Protein AF-A0A7W3ZFF7-F1 (afdb_monomer_lite)

Foldseek 3Di:
DDDDDDPPPPPPDDPVGQQVVQVHPLSSLLVVLQVLLVVLDPPDDQDPDLLVSLVVLLVSLLVSCQVCVPSLCSQQVDPDDGVNVVVNLVVLLVSLVVCVVVVNDPDDSVVLSVLQVVLSSVLSNVQSVDDPVPRDCVSSVVSSCVSSVPPDPVPPVQDLLRVLVVCLVCLVVDPPDDPVRSVVSNVVSVVSND

Radius of gyration: 24.82 Å; chains: 1; bounding box: 56×40×85 Å

Organism: NCBI:txid2760662

InterPro domains:
  IPR036271 Tetracyclin repressor-like, C-terminal domain superfamily [SSF48498] (52-112)
  IPR050109 HTH-type, TetR-like transcriptional regulator [PTHR30055] (9-174)

Structure (mmCIF, N/CA/C/O backbone):
data_AF-A0A7W3ZFF7-F1
#
_entry.id   AF-A0A7W3ZFF7-F1
#
loop_
_atom_site.group_PDB
_atom_site.id
_atom_site.type_symbol
_atom_site.label_atom_id
_atom_site.label_alt_id
_atom_site.label_comp_id
_atom_site.label_asym_id
_atom_site.label_entity_id
_atom_site.label_seq_id
_atom_site.pdbx_PDB_ins_code
_atom_site.Cartn_x
_atom_site.Cartn_y
_atom_site.Cartn_z
_atom_site.occupancy
_atom_site.B_iso_or_equiv
_atom_site.auth_seq_id
_atom_site.auth_comp_id
_atom_site.auth_asym_id
_atom_site.auth_atom_id
_atom_site.pdbx_PDB_model_num
ATOM 1 N N . MET A 1 1 ? 37.377 5.590 -39.143 1.00 37.22 1 MET A N 1
ATOM 2 C CA . MET A 1 1 ? 36.973 6.794 -38.390 1.00 37.22 1 MET A CA 1
ATOM 3 C C . MET A 1 1 ? 35.482 6.646 -38.152 1.00 37.22 1 MET A C 1
ATOM 5 O O . MET A 1 1 ? 34.746 6.579 -39.125 1.00 37.22 1 MET A O 1
ATOM 9 N N . ALA A 1 2 ? 35.097 6.356 -36.908 1.00 38.28 2 ALA A N 1
ATOM 10 C CA . ALA A 1 2 ? 33.753 5.909 -36.551 1.00 38.28 2 ALA A CA 1
ATOM 11 C C . ALA A 1 2 ? 32.732 7.049 -36.692 1.00 38.28 2 ALA A C 1
ATOM 13 O O . ALA A 1 2 ? 32.978 8.166 -36.241 1.00 38.28 2 ALA A O 1
ATOM 14 N N . ASP A 1 3 ? 31.624 6.733 -37.355 1.00 39.56 3 ASP A N 1
ATOM 15 C CA . ASP A 1 3 ? 30.470 7.590 -37.612 1.00 39.56 3 ASP A CA 1
ATOM 16 C C . ASP A 1 3 ? 29.586 7.622 -36.353 1.00 39.56 3 ASP A C 1
ATOM 18 O O . ASP A 1 3 ? 28.906 6.648 -36.035 1.00 39.56 3 ASP A O 1
ATOM 22 N N . ASN A 1 4 ? 29.665 8.719 -35.597 1.00 47.97 4 ASN A N 1
ATOM 23 C CA . ASN A 1 4 ? 28.789 9.010 -34.462 1.00 47.97 4 ASN A CA 1
ATOM 24 C C . ASN A 1 4 ? 27.439 9.505 -35.006 1.00 47.97 4 ASN A C 1
ATOM 26 O O . ASN A 1 4 ? 27.299 10.690 -35.315 1.00 47.97 4 ASN A O 1
ATOM 30 N N . ARG A 1 5 ? 26.434 8.628 -35.098 1.00 44.00 5 ARG A N 1
ATOM 31 C CA . ARG A 1 5 ? 25.042 9.046 -35.324 1.00 44.00 5 ARG A CA 1
ATOM 32 C C . ARG A 1 5 ? 24.257 9.006 -34.010 1.00 44.00 5 ARG A C 1
ATOM 34 O O . ARG A 1 5 ? 24.208 7.943 -33.398 1.00 44.00 5 ARG A O 1
ATOM 41 N N . PRO A 1 6 ? 23.654 10.125 -33.570 1.00 45.44 6 PRO A N 1
ATOM 42 C CA . PRO A 1 6 ? 22.784 10.142 -32.402 1.00 45.44 6 PRO A CA 1
ATOM 43 C C . PRO A 1 6 ? 21.429 9.498 -32.723 1.00 45.44 6 PRO A C 1
ATOM 45 O O . PRO A 1 6 ? 20.851 9.709 -33.790 1.00 45.44 6 PRO A O 1
ATOM 48 N N . GLU A 1 7 ? 20.922 8.722 -31.773 1.00 50.56 7 GLU A N 1
ATOM 49 C CA . GLU A 1 7 ? 19.641 8.010 -31.812 1.00 50.56 7 GLU A CA 1
ATOM 50 C C . GLU A 1 7 ? 18.449 8.952 -31.502 1.00 50.56 7 GLU A C 1
ATOM 52 O O . GLU A 1 7 ? 17.618 8.667 -30.648 1.00 50.56 7 GLU A O 1
ATOM 57 N N . ASP A 1 8 ? 18.352 10.099 -32.187 1.00 51.22 8 ASP A N 1
ATOM 58 C CA . ASP A 1 8 ? 17.395 11.187 -31.878 1.00 51.22 8 ASP A CA 1
ATOM 59 C C . ASP A 1 8 ? 16.125 11.182 -32.761 1.00 51.22 8 ASP A C 1
ATOM 61 O O . ASP A 1 8 ? 15.692 12.211 -33.285 1.00 51.22 8 ASP A O 1
ATOM 65 N N . ALA A 1 9 ? 15.483 10.026 -32.948 1.00 45.88 9 ALA A N 1
ATOM 66 C CA . ALA A 1 9 ? 14.357 9.906 -33.887 1.00 45.88 9 ALA A CA 1
ATOM 67 C C . ALA A 1 9 ? 13.079 9.264 -33.320 1.00 45.88 9 ALA A C 1
ATOM 69 O O . ALA A 1 9 ? 12.375 8.575 -34.052 1.00 45.88 9 ALA A O 1
ATOM 70 N N . ALA A 1 10 ? 12.731 9.512 -32.052 1.00 48.53 10 ALA A N 1
ATOM 71 C CA . ALA A 1 10 ? 11.421 9.099 -31.521 1.00 48.53 10 ALA A CA 1
ATOM 72 C C . ALA A 1 10 ? 10.368 10.229 -31.463 1.00 48.53 10 ALA A C 1
ATOM 74 O O . ALA A 1 10 ? 9.178 9.935 -31.459 1.00 48.53 10 ALA A O 1
ATOM 75 N N . ALA A 1 11 ? 10.761 11.513 -31.469 1.00 54.56 11 ALA A N 1
ATOM 76 C CA . ALA A 1 11 ? 9.809 12.632 -31.332 1.00 54.56 11 ALA A CA 1
ATOM 77 C C . ALA A 1 11 ? 9.972 13.783 -32.346 1.00 54.56 11 ALA A C 1
ATOM 79 O O . ALA A 1 11 ? 9.163 14.704 -32.341 1.00 54.56 11 ALA A O 1
ATOM 80 N N . GLY A 1 12 ? 10.993 13.775 -33.214 1.00 42.88 12 GLY A N 1
ATOM 81 C CA . GLY A 1 12 ? 11.200 14.839 -34.215 1.00 42.88 12 GLY A CA 1
ATOM 82 C C . GLY A 1 12 ? 11.511 16.233 -33.640 1.00 42.88 12 GLY A C 1
ATOM 83 O O . GLY A 1 12 ? 11.458 17.222 -34.369 1.00 42.88 12 GLY A O 1
ATOM 84 N N . VAL A 1 13 ? 11.842 16.331 -32.348 1.00 50.38 13 VAL A N 1
ATOM 85 C CA . VAL A 1 13 ? 12.129 17.590 -31.645 1.00 50.38 13 VAL A CA 1
ATOM 86 C C . VAL A 1 13 ? 13.559 17.555 -31.107 1.00 50.38 13 VAL A C 1
ATOM 88 O O . VAL A 1 13 ? 13.961 16.581 -30.479 1.00 50.38 13 VAL A O 1
ATOM 91 N N . GLN A 1 14 ? 14.327 18.622 -31.346 1.00 46.75 14 GLN A N 1
ATOM 92 C CA . GLN A 1 14 ? 15.715 18.734 -30.886 1.00 46.75 14 GLN A CA 1
ATOM 93 C C . GLN A 1 14 ? 15.797 18.707 -29.340 1.00 46.75 14 GLN A C 1
ATOM 95 O O . GLN A 1 14 ? 14.962 19.347 -28.688 1.00 46.75 14 GLN A O 1
ATOM 100 N N . PRO A 1 15 ? 16.812 18.053 -28.735 1.00 50.78 15 PRO A N 1
ATOM 101 C CA . PRO A 1 15 ? 16.949 17.899 -27.279 1.00 50.78 15 PRO A CA 1
ATOM 102 C C . PRO A 1 15 ? 16.807 19.188 -26.437 1.00 50.78 15 PRO A C 1
ATOM 104 O O . PRO A 1 15 ? 16.187 19.130 -25.377 1.00 50.78 15 PRO A O 1
ATOM 107 N N . PRO A 1 16 ? 17.275 20.380 -26.868 1.00 55.41 16 PRO A N 1
ATOM 108 C CA . PRO A 1 16 ? 17.062 21.617 -26.104 1.00 55.41 16 PRO A CA 1
ATOM 109 C C . PRO A 1 16 ? 15.597 22.083 -26.077 1.00 55.41 16 PRO A C 1
ATOM 111 O O . PRO A 1 16 ? 15.174 22.791 -25.165 1.00 55.41 16 PRO A O 1
ATOM 114 N N . THR A 1 17 ? 14.810 21.720 -27.091 1.00 56.59 17 THR A N 1
ATOM 115 C CA . THR A 1 17 ? 13.432 22.191 -27.270 1.00 56.59 17 THR A CA 1
ATOM 116 C C . THR A 1 17 ? 12.440 21.348 -26.481 1.00 56.59 17 THR A C 1
ATOM 118 O O . THR A 1 17 ? 11.490 21.907 -25.933 1.00 56.59 17 THR A O 1
ATOM 121 N N . ILE A 1 18 ? 12.674 20.035 -26.371 1.00 57.25 18 ILE A N 1
ATOM 122 C CA . ILE A 1 18 ? 11.780 19.146 -25.622 1.00 57.25 18 ILE A CA 1
ATOM 123 C C . ILE A 1 18 ? 11.828 19.440 -24.119 1.00 57.25 18 ILE A C 1
ATOM 125 O O . ILE A 1 18 ? 10.777 19.573 -23.508 1.00 57.25 18 ILE A O 1
ATOM 129 N N . TYR A 1 19 ? 13.006 19.691 -23.536 1.00 56.81 19 TYR A N 1
ATOM 130 C CA . TYR A 1 19 ? 13.105 20.050 -22.114 1.00 56.81 19 TYR A CA 1
ATOM 131 C C . TYR A 1 19 ? 12.364 21.346 -21.786 1.00 56.81 19 TYR A C 1
ATOM 133 O O . TYR A 1 19 ? 11.672 21.415 -20.782 1.00 56.81 19 TYR A O 1
ATOM 141 N N . ARG A 1 20 ? 12.402 22.348 -22.672 1.00 60.16 20 ARG A N 1
ATOM 142 C CA . ARG A 1 20 ? 11.698 23.621 -22.455 1.00 60.16 20 ARG A CA 1
ATOM 143 C C . ARG A 1 20 ? 10.171 23.475 -22.436 1.00 60.16 20 ARG A C 1
ATOM 145 O O . ARG A 1 20 ? 9.505 24.266 -21.776 1.00 60.16 20 ARG A O 1
ATOM 152 N N . LEU A 1 21 ? 9.616 22.494 -23.157 1.00 61.22 21 LEU A N 1
ATOM 153 C CA . LEU A 1 21 ? 8.174 22.203 -23.145 1.00 61.22 21 LEU A CA 1
ATOM 154 C C . LEU A 1 21 ? 7.719 21.608 -21.807 1.00 61.22 21 LEU A C 1
ATOM 156 O O . LEU A 1 21 ? 6.578 21.823 -21.410 1.00 61.22 21 LEU A O 1
ATOM 160 N N . PHE A 1 22 ? 8.619 20.919 -21.109 1.00 56.12 22 PHE A N 1
ATOM 161 C CA . PHE A 1 22 ? 8.362 20.286 -19.818 1.00 56.12 22 PHE A CA 1
ATOM 162 C C . PHE A 1 22 ? 9.105 20.974 -18.659 1.00 56.12 22 PHE A C 1
ATOM 164 O O . PHE A 1 22 ? 9.226 20.414 -17.578 1.00 56.12 22 PHE A O 1
ATOM 171 N N . GLY A 1 23 ? 9.601 22.197 -18.872 1.00 69.12 23 GLY A N 1
ATOM 172 C CA . GLY A 1 23 ? 10.459 22.919 -17.929 1.00 69.12 23 GLY A CA 1
ATOM 173 C C . GLY A 1 23 ? 11.923 22.482 -18.013 1.00 69.12 23 GLY A C 1
ATOM 174 O O . GLY A 1 23 ? 12.778 23.285 -18.395 1.00 69.12 23 GLY A O 1
ATOM 175 N N . ASP A 1 24 ? 12.204 21.215 -17.708 1.00 71.38 24 ASP A N 1
ATOM 176 C CA . ASP A 1 24 ? 13.535 20.609 -17.758 1.00 71.38 24 ASP A CA 1
ATOM 177 C C . ASP A 1 24 ? 13.479 19.084 -18.034 1.00 71.38 24 ASP A C 1
ATOM 179 O O . ASP A 1 24 ? 12.456 18.526 -18.442 1.00 71.38 24 ASP A O 1
ATOM 183 N N . LYS A 1 25 ? 14.613 18.392 -17.866 1.00 70.75 25 LYS A N 1
ATOM 184 C CA . LYS A 1 25 ? 14.705 16.930 -18.007 1.00 70.75 25 LYS A CA 1
ATOM 185 C C . LYS A 1 25 ? 13.848 16.191 -16.978 1.00 70.75 25 LYS A C 1
ATOM 187 O O . LYS A 1 25 ? 13.336 15.117 -17.290 1.00 70.75 25 LYS A O 1
ATOM 192 N N . ASP A 1 26 ? 13.706 16.738 -15.778 1.00 66.88 26 ASP A N 1
ATOM 193 C CA . ASP A 1 26 ? 12.949 16.111 -14.703 1.00 66.88 26 ASP A CA 1
ATOM 194 C C . ASP A 1 26 ? 11.448 16.217 -14.968 1.00 66.88 26 ASP A C 1
ATOM 196 O O . ASP A 1 26 ? 10.758 15.202 -14.890 1.00 66.88 26 ASP A O 1
ATOM 200 N N . GLY A 1 27 ? 10.972 17.370 -15.440 1.00 64.38 27 GLY A N 1
ATOM 201 C CA . GLY A 1 27 ? 9.586 17.532 -15.874 1.00 64.38 27 GLY A CA 1
ATOM 202 C C . GLY A 1 27 ? 9.217 16.670 -17.089 1.00 64.38 27 GLY A C 1
ATOM 203 O O . GLY A 1 27 ? 8.093 16.173 -17.171 1.00 64.38 27 GLY A O 1
ATOM 204 N N . LEU A 1 28 ? 10.156 16.418 -18.014 1.00 71.38 28 LEU A N 1
ATOM 205 C CA . LEU A 1 28 ? 9.935 15.469 -19.117 1.00 71.38 28 LEU A CA 1
ATOM 206 C C . LEU A 1 28 ? 9.788 14.031 -18.594 1.00 71.38 28 LEU A C 1
ATOM 208 O O . LEU A 1 28 ? 8.889 13.309 -19.023 1.00 71.38 28 LEU A O 1
ATOM 212 N N . LEU A 1 29 ? 10.657 13.610 -17.670 1.00 67.62 29 LEU A N 1
ATOM 213 C CA . LEU A 1 29 ? 10.599 12.270 -17.080 1.00 67.62 29 LEU A CA 1
ATOM 214 C C . LEU A 1 29 ? 9.325 12.066 -16.256 1.00 67.62 29 LEU A C 1
ATOM 216 O O . LEU A 1 29 ? 8.719 10.999 -16.349 1.00 67.62 29 LEU A O 1
ATOM 220 N N . ASP A 1 30 ? 8.880 13.080 -15.515 1.00 66.81 30 ASP A N 1
ATOM 221 C CA . ASP A 1 30 ? 7.610 13.045 -14.789 1.00 66.81 30 ASP A CA 1
ATOM 222 C C . ASP A 1 30 ? 6.428 12.893 -15.751 1.00 66.81 30 ASP A C 1
ATOM 224 O O . ASP A 1 30 ? 5.603 11.998 -15.569 1.00 66.81 30 ASP A O 1
ATOM 228 N N . ALA A 1 31 ? 6.367 13.696 -16.818 1.00 65.81 31 ALA A N 1
ATOM 229 C CA . ALA A 1 31 ? 5.282 13.634 -17.797 1.00 65.81 31 ALA A CA 1
ATOM 230 C C . ALA A 1 31 ? 5.198 12.269 -18.501 1.00 65.81 31 ALA A C 1
ATOM 232 O O . ALA A 1 31 ? 4.112 11.697 -18.616 1.00 65.81 31 ALA A O 1
ATOM 233 N N . VAL A 1 32 ? 6.344 11.716 -18.910 1.00 69.75 32 VAL A N 1
ATOM 234 C CA . VAL A 1 32 ? 6.432 10.376 -19.513 1.00 69.75 32 VAL A CA 1
ATOM 235 C C . VAL A 1 32 ? 6.020 9.302 -18.507 1.00 69.75 32 VAL A C 1
ATOM 237 O O . VAL A 1 32 ? 5.314 8.361 -18.867 1.00 69.75 32 VAL A O 1
ATOM 240 N N . THR A 1 33 ? 6.407 9.440 -17.238 1.00 67.75 33 THR A N 1
ATOM 241 C CA . THR A 1 33 ? 6.038 8.490 -16.180 1.00 67.75 33 THR A CA 1
ATOM 242 C C . THR A 1 33 ? 4.534 8.522 -15.902 1.00 67.75 33 THR A C 1
ATOM 244 O O . THR A 1 33 ? 3.913 7.463 -15.845 1.00 67.75 33 THR A O 1
ATOM 247 N N . VAL A 1 34 ? 3.923 9.712 -15.807 1.00 67.88 34 VAL A N 1
ATOM 248 C CA . VAL A 1 34 ? 2.464 9.880 -15.667 1.00 67.88 34 VAL A CA 1
ATOM 249 C C . VAL A 1 34 ? 1.734 9.240 -16.843 1.00 67.88 34 VAL A C 1
ATOM 251 O O . VAL A 1 34 ? 0.810 8.459 -16.622 1.00 67.88 34 VAL A O 1
ATOM 254 N N . GLN A 1 35 ? 2.123 9.565 -18.080 1.00 68.19 35 GLN A N 1
ATOM 255 C CA . GLN A 1 35 ? 1.460 9.034 -19.272 1.00 68.19 35 GLN A CA 1
ATOM 256 C C . GLN A 1 35 ? 1.531 7.512 -19.315 1.00 68.19 35 GLN A C 1
ATOM 258 O O . GLN A 1 35 ? 0.486 6.872 -19.362 1.00 68.19 35 GLN A O 1
ATOM 263 N N . ASN A 1 36 ? 2.726 6.929 -19.184 1.00 68.38 36 ASN A N 1
ATOM 264 C CA . ASN A 1 36 ? 2.881 5.474 -19.212 1.00 68.38 36 ASN A CA 1
ATOM 265 C C . ASN A 1 36 ? 2.126 4.789 -18.065 1.00 68.38 36 ASN A C 1
ATOM 267 O O . ASN A 1 36 ? 1.545 3.726 -18.263 1.00 68.38 36 ASN A O 1
ATOM 271 N N . TYR A 1 37 ? 2.090 5.392 -16.872 1.00 68.75 37 TYR A N 1
ATOM 272 C CA . TYR A 1 37 ? 1.337 4.842 -15.745 1.00 68.75 37 TYR A CA 1
ATOM 273 C C . TYR A 1 37 ? -0.179 4.853 -15.980 1.00 68.75 37 TYR A C 1
ATOM 275 O O . TYR A 1 37 ? -0.874 3.905 -15.611 1.00 68.75 37 TYR A O 1
ATOM 283 N N . LEU A 1 38 ? -0.704 5.924 -16.580 1.00 68.75 38 LEU A N 1
ATOM 284 C CA . LEU A 1 38 ? -2.127 6.048 -16.896 1.00 68.75 38 LEU A CA 1
ATOM 285 C C . LEU A 1 38 ? -2.528 5.171 -18.087 1.00 68.75 38 LEU A C 1
ATOM 287 O O . LEU A 1 38 ? -3.595 4.568 -18.049 1.00 68.75 38 LEU A O 1
ATOM 291 N N . GLU A 1 39 ? -1.682 5.065 -19.109 1.00 69.62 39 GLU A N 1
ATOM 292 C CA . GLU A 1 39 ? -1.918 4.234 -20.297 1.00 69.62 39 GLU A CA 1
ATOM 293 C C . GLU A 1 39 ? -1.825 2.737 -19.988 1.00 69.62 39 GLU A C 1
ATOM 295 O O . GLU A 1 39 ? -2.599 1.946 -20.527 1.00 69.62 39 GLU A O 1
ATOM 300 N N . ALA A 1 40 ? -0.944 2.343 -19.064 1.00 64.12 40 ALA A N 1
ATOM 301 C CA . ALA A 1 40 ? -0.831 0.960 -18.607 1.00 64.12 40 ALA A CA 1
ATOM 302 C C . ALA A 1 40 ? -2.051 0.481 -17.803 1.00 64.12 40 ALA A C 1
ATOM 304 O O . ALA A 1 40 ? -2.212 -0.718 -17.577 1.00 64.12 40 ALA A O 1
ATOM 305 N N . LYS A 1 41 ? -2.922 1.394 -17.359 1.00 63.97 41 LYS A N 1
ATOM 306 C CA . LYS A 1 41 ? -4.139 1.061 -16.619 1.00 63.97 41 LYS A CA 1
ATOM 307 C C . LYS A 1 41 ? -5.348 1.152 -17.548 1.00 63.97 41 LYS A C 1
ATOM 309 O O . LYS A 1 41 ? -5.872 2.249 -17.745 1.00 63.97 41 LYS A O 1
ATOM 314 N N . PRO A 1 42 ? -5.855 0.029 -18.089 1.00 58.62 42 PRO A N 1
ATOM 315 C CA . PRO A 1 42 ? -7.081 0.069 -18.870 1.00 58.62 42 PRO A CA 1
ATOM 316 C C . PRO A 1 42 ? -8.206 0.666 -18.021 1.00 58.62 42 PRO A C 1
ATOM 318 O O . PRO A 1 42 ? -8.411 0.265 -16.871 1.00 58.62 42 PRO A O 1
ATOM 321 N N . ALA A 1 43 ? -8.934 1.629 -18.592 1.00 59.56 43 ALA A N 1
ATOM 322 C CA . ALA A 1 43 ? -10.129 2.190 -17.981 1.00 59.56 43 ALA A CA 1
ATOM 323 C C . ALA A 1 43 ? -11.174 1.075 -17.847 1.00 59.56 43 ALA A C 1
ATOM 325 O O . ALA A 1 43 ? -11.890 0.748 -18.791 1.00 59.56 43 ALA A O 1
ATOM 326 N N . GLN A 1 44 ? -11.214 0.444 -16.679 1.00 65.12 44 GLN A N 1
ATOM 327 C CA . GLN A 1 44 ? -12.173 -0.602 -16.368 1.00 65.12 44 GLN A CA 1
ATOM 328 C C . GLN A 1 44 ? -13.249 -0.045 -15.443 1.00 65.12 44 GLN A C 1
ATOM 330 O O . GLN A 1 44 ? -12.925 0.709 -14.518 1.00 65.12 44 GLN A O 1
ATOM 335 N N . PRO A 1 45 ? -14.522 -0.421 -15.653 1.00 71.56 45 PRO A N 1
ATOM 336 C CA . PRO A 1 45 ? -15.561 -0.075 -14.708 1.00 71.56 45 PRO A CA 1
ATOM 337 C C . PRO A 1 45 ? -15.183 -0.618 -13.317 1.00 71.56 45 PRO A C 1
ATOM 339 O O . PRO A 1 45 ? -14.626 -1.724 -13.202 1.00 71.56 45 PRO A O 1
ATOM 342 N N . PRO A 1 46 ? -15.450 0.154 -12.251 1.00 71.88 46 PRO A N 1
ATOM 343 C CA . PRO A 1 46 ? -15.203 -0.301 -10.893 1.00 71.88 46 PRO A CA 1
ATOM 344 C C . PRO A 1 46 ? -15.925 -1.634 -10.651 1.00 71.88 46 PRO A C 1
ATOM 346 O O . PRO A 1 46 ? -17.088 -1.773 -11.027 1.00 71.88 46 PRO A O 1
ATOM 349 N N . ALA A 1 47 ? -15.248 -2.620 -10.053 1.00 76.06 47 ALA A N 1
ATOM 350 C CA . ALA A 1 47 ? -15.894 -3.894 -9.727 1.00 76.06 47 ALA A CA 1
ATOM 351 C C . ALA A 1 47 ? -17.048 -3.673 -8.731 1.00 76.06 47 ALA A C 1
ATOM 353 O O . ALA A 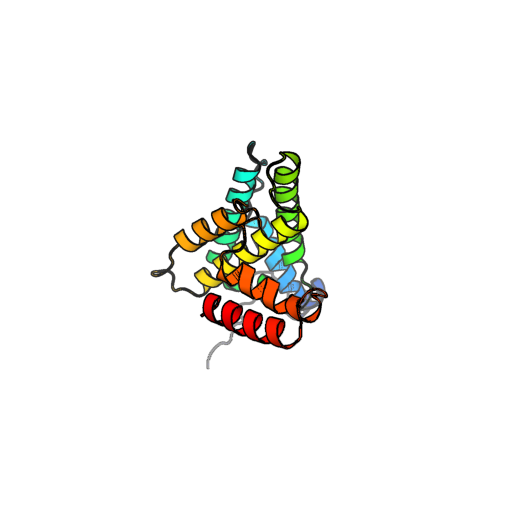1 47 ? -16.998 -2.726 -7.933 1.00 76.06 47 ALA A O 1
ATOM 354 N N . GLU A 1 48 ? -18.065 -4.545 -8.771 1.00 80.00 48 GLU A N 1
ATOM 355 C CA . GLU A 1 48 ? -19.193 -4.497 -7.827 1.00 80.00 48 GLU A CA 1
ATOM 356 C C . GLU A 1 48 ? -18.709 -4.629 -6.379 1.00 80.00 48 GLU A C 1
ATOM 358 O O . GLU A 1 48 ? -19.144 -3.862 -5.523 1.00 80.00 48 GLU A O 1
ATOM 363 N N . ASP A 1 49 ? -17.750 -5.527 -6.122 1.00 85.88 49 ASP A N 1
ATOM 364 C CA . ASP A 1 49 ? -17.069 -5.628 -4.831 1.00 85.88 49 ASP A CA 1
ATOM 365 C C . ASP A 1 49 ? -15.906 -4.610 -4.737 1.00 85.88 49 ASP A C 1
ATOM 367 O O . ASP A 1 49 ? -14.914 -4.733 -5.466 1.00 85.88 49 ASP A O 1
ATOM 371 N N . PRO A 1 50 ? -15.951 -3.638 -3.803 1.00 85.69 50 PRO A N 1
ATOM 372 C CA . PRO A 1 50 ? -14.868 -2.672 -3.606 1.00 85.69 50 PRO A CA 1
ATOM 373 C C . PRO A 1 50 ? -13.515 -3.279 -3.194 1.00 85.69 50 PRO A C 1
ATOM 375 O O . PRO A 1 50 ? -12.481 -2.671 -3.459 1.00 85.69 50 PRO A O 1
ATOM 378 N N . LEU A 1 51 ? -13.488 -4.454 -2.547 1.00 88.12 51 LEU A N 1
ATOM 379 C CA . LEU A 1 51 ? -12.227 -5.142 -2.194 1.00 88.12 51 LEU A CA 1
ATOM 380 C C . LEU A 1 51 ? -11.599 -5.717 -3.447 1.00 88.12 51 LEU A C 1
ATOM 382 O O . LEU A 1 51 ? -10.388 -5.633 -3.610 1.00 88.12 51 LEU A O 1
ATOM 386 N N . GLU A 1 52 ? -12.420 -6.291 -4.317 1.00 88.62 52 GLU A N 1
ATOM 387 C CA . GLU A 1 52 ? -11.934 -6.865 -5.560 1.00 88.62 52 GLU A CA 1
ATOM 388 C C . GLU A 1 52 ? -11.399 -5.777 -6.493 1.00 88.62 52 GLU A C 1
ATOM 390 O O . GLU A 1 52 ? -10.342 -5.936 -7.099 1.00 88.62 52 GLU A O 1
ATOM 395 N N . ASP A 1 53 ? -12.048 -4.611 -6.521 1.00 87.50 53 ASP A N 1
ATOM 396 C CA . ASP A 1 53 ? -11.525 -3.445 -7.235 1.00 87.50 53 ASP A CA 1
ATOM 397 C C . ASP A 1 53 ? -10.171 -2.967 -6.675 1.00 87.50 53 ASP A C 1
ATOM 399 O O . ASP A 1 53 ? -9.267 -2.612 -7.436 1.00 87.50 53 ASP A O 1
ATOM 403 N N . LEU A 1 54 ? -10.002 -2.993 -5.348 1.00 89.88 54 LEU A N 1
ATOM 404 C CA . LEU A 1 54 ? -8.739 -2.647 -4.696 1.00 89.88 54 LEU A CA 1
ATOM 405 C C . LEU A 1 54 ? -7.638 -3.681 -4.988 1.00 89.88 54 LEU A C 1
ATOM 407 O O . LEU A 1 54 ? -6.515 -3.286 -5.303 1.00 89.88 54 LEU A O 1
ATOM 411 N N . ARG A 1 55 ? -7.956 -4.984 -4.953 1.00 91.75 55 ARG A N 1
ATOM 412 C CA . ARG A 1 55 ? -7.026 -6.073 -5.304 1.00 91.75 55 ARG A CA 1
ATOM 413 C C . ARG A 1 55 ? -6.568 -5.984 -6.751 1.00 91.75 55 ARG A C 1
ATOM 415 O O . ARG A 1 55 ? -5.374 -5.988 -7.019 1.00 91.75 55 ARG A O 1
ATOM 422 N N . ARG A 1 56 ? -7.504 -5.800 -7.678 1.00 89.88 56 ARG A N 1
ATOM 423 C CA . ARG A 1 56 ? -7.196 -5.574 -9.093 1.00 89.88 56 ARG A CA 1
ATOM 424 C C . ARG A 1 56 ? -6.315 -4.345 -9.284 1.00 89.88 56 ARG A C 1
ATOM 426 O O . ARG A 1 56 ? -5.379 -4.352 -10.077 1.00 89.88 56 ARG A O 1
ATOM 433 N N . GLY A 1 57 ? -6.602 -3.287 -8.532 1.00 88.69 57 GLY A N 1
ATOM 434 C CA . GLY A 1 57 ? -5.804 -2.075 -8.528 1.00 88.69 57 GLY A CA 1
ATOM 435 C C . GLY A 1 57 ? -4.357 -2.273 -8.082 1.00 88.69 57 GLY A C 1
ATOM 436 O O . GLY A 1 57 ? -3.465 -1.634 -8.641 1.00 88.69 57 GLY A O 1
ATOM 437 N N . TRP A 1 58 ? -4.141 -3.144 -7.099 1.00 93.31 58 TRP A N 1
ATOM 438 C CA . TRP A 1 58 ? -2.820 -3.570 -6.648 1.00 93.31 58 TRP A CA 1
ATOM 439 C C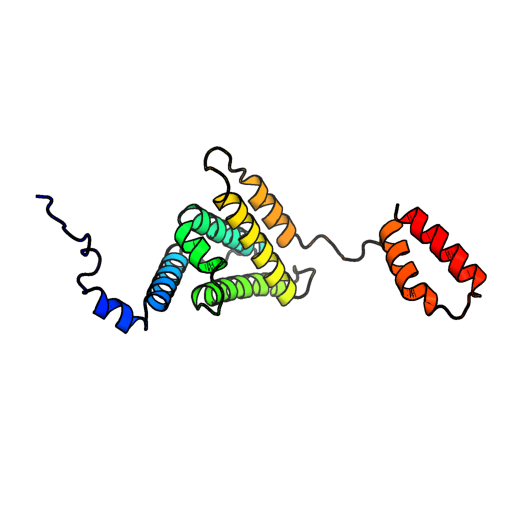 . TRP A 1 58 ? -2.086 -4.360 -7.731 1.00 93.31 58 TRP A C 1
ATOM 441 O O . TRP A 1 58 ? -0.928 -4.068 -8.018 1.00 93.31 58 TRP A O 1
ATOM 451 N N . ASP A 1 59 ? -2.761 -5.317 -8.365 1.00 92.62 59 ASP A N 1
ATOM 452 C CA . ASP A 1 59 ? -2.142 -6.179 -9.378 1.00 92.62 59 ASP A CA 1
ATOM 453 C C . ASP A 1 59 ? -1.688 -5.378 -10.597 1.00 92.62 59 ASP A C 1
ATOM 455 O O . ASP A 1 59 ? -0.563 -5.546 -11.055 1.00 92.62 59 ASP A O 1
ATOM 459 N N . GLN A 1 60 ? -2.499 -4.410 -11.033 1.00 89.44 60 GLN A N 1
ATOM 460 C CA . GLN A 1 60 ? -2.125 -3.451 -12.079 1.00 89.44 60 GLN A CA 1
ATOM 461 C C . GLN A 1 60 ? -0.891 -2.620 -11.702 1.00 89.44 60 GLN A C 1
ATOM 463 O O . GLN A 1 60 ? -0.041 -2.331 -12.541 1.00 89.44 60 GLN A O 1
ATOM 468 N N . HIS A 1 61 ? -0.797 -2.195 -10.439 1.00 89.38 61 HIS A N 1
ATOM 469 C CA . HIS A 1 61 ? 0.344 -1.419 -9.949 1.00 89.38 61 HIS A CA 1
ATOM 470 C C . HIS A 1 61 ? 1.629 -2.255 -9.944 1.00 89.38 61 HIS A C 1
ATOM 472 O O . HIS A 1 61 ? 2.675 -1.776 -10.384 1.00 89.38 61 HIS A O 1
ATOM 478 N N . LEU A 1 62 ? 1.530 -3.511 -9.505 1.00 92.69 62 LEU A N 1
ATOM 479 C CA . LEU A 1 62 ? 2.632 -4.467 -9.532 1.00 92.69 62 LEU A CA 1
ATOM 480 C C . LEU A 1 62 ? 3.079 -4.767 -10.968 1.00 92.69 62 LEU A C 1
ATOM 482 O O . LEU A 1 62 ? 4.268 -4.687 -11.268 1.00 92.69 62 LEU A O 1
ATOM 486 N N . GLU A 1 63 ? 2.135 -5.100 -11.849 1.00 91.81 63 GLU A N 1
ATOM 487 C CA . GLU A 1 63 ? 2.391 -5.418 -13.255 1.00 91.81 63 GLU A CA 1
ATOM 488 C C . GLU A 1 63 ? 3.116 -4.267 -13.955 1.00 91.81 63 GLU A C 1
ATOM 490 O O . GLU A 1 63 ? 4.153 -4.486 -14.582 1.00 91.81 63 GLU A O 1
ATOM 495 N N . PHE A 1 64 ? 2.650 -3.029 -13.757 1.00 88.56 64 PHE A N 1
ATOM 496 C CA . PHE A 1 64 ? 3.324 -1.844 -14.278 1.00 88.56 64 PHE A CA 1
ATOM 497 C C . PHE A 1 64 ? 4.774 -1.744 -13.793 1.00 88.56 64 PHE A C 1
ATOM 499 O O . PHE A 1 64 ? 5.673 -1.505 -14.603 1.00 88.56 64 PHE A O 1
ATOM 506 N N . GLY A 1 65 ? 5.015 -1.932 -12.492 1.00 90.75 65 GLY A N 1
ATOM 507 C CA . GLY A 1 65 ? 6.357 -1.835 -11.920 1.00 90.75 65 GLY A CA 1
ATOM 508 C C . GLY A 1 65 ? 7.311 -2.912 -12.429 1.00 90.75 65 GLY A C 1
ATOM 509 O O . GLY A 1 65 ? 8.473 -2.621 -12.713 1.00 90.75 65 GLY A O 1
ATOM 510 N N . LEU A 1 66 ? 6.824 -4.142 -12.604 1.00 92.81 66 LEU A N 1
ATOM 511 C CA . LEU A 1 66 ? 7.623 -5.245 -13.141 1.00 92.81 66 LEU A CA 1
ATOM 512 C C . LEU A 1 66 ? 7.894 -5.104 -14.642 1.00 92.81 66 LEU A C 1
ATOM 514 O O . LEU A 1 66 ? 8.986 -5.466 -15.083 1.00 92.81 66 LEU A O 1
ATOM 518 N N . ALA A 1 67 ? 6.937 -4.571 -15.406 1.00 90.44 67 ALA A N 1
ATOM 519 C CA . ALA A 1 67 ? 7.094 -4.294 -16.831 1.00 90.44 67 ALA A CA 1
ATOM 520 C C . ALA A 1 67 ? 7.995 -3.077 -17.096 1.00 90.44 67 ALA A C 1
ATOM 522 O O . ALA A 1 67 ? 8.712 -3.051 -18.093 1.00 90.44 67 ALA A O 1
ATOM 523 N N . ASN A 1 68 ? 8.008 -2.093 -16.186 1.00 86.94 68 ASN A N 1
ATOM 524 C CA . ASN A 1 68 ? 8.741 -0.836 -16.348 1.00 86.94 68 ASN A CA 1
ATOM 525 C C . ASN A 1 68 ? 9.635 -0.482 -15.137 1.00 86.94 68 ASN A C 1
ATOM 527 O O . ASN A 1 68 ? 9.458 0.590 -14.548 1.00 86.94 68 ASN A O 1
ATOM 531 N N . PRO A 1 69 ? 10.636 -1.307 -14.759 1.00 89.31 69 PRO A N 1
ATOM 532 C CA . PRO A 1 69 ? 11.385 -1.106 -13.514 1.00 89.31 69 PRO A CA 1
ATOM 533 C C . PRO A 1 69 ? 12.078 0.257 -13.409 1.00 89.31 69 PRO A C 1
ATOM 535 O O . PRO A 1 69 ? 12.036 0.893 -12.361 1.00 89.31 69 PRO A O 1
ATOM 538 N N . ALA A 1 70 ? 12.681 0.747 -14.498 1.00 84.44 70 ALA A N 1
ATOM 539 C CA . ALA A 1 70 ? 13.366 2.040 -14.502 1.00 84.44 70 ALA A CA 1
ATOM 540 C C . ALA A 1 70 ? 12.399 3.218 -14.280 1.00 84.44 70 ALA A C 1
ATOM 542 O O . ALA A 1 70 ? 12.686 4.100 -13.471 1.00 84.44 70 ALA A O 1
ATOM 543 N N . LEU A 1 71 ? 11.236 3.208 -14.945 1.00 82.44 71 LEU A N 1
ATOM 544 C CA . LEU A 1 71 ? 10.195 4.227 -14.753 1.00 82.44 71 LEU A CA 1
ATOM 545 C C . LEU A 1 71 ? 9.614 4.158 -13.339 1.00 82.44 71 LEU A C 1
ATOM 547 O O . LEU A 1 71 ? 9.407 5.182 -12.694 1.00 82.44 71 LEU A O 1
ATOM 551 N N . TYR A 1 72 ? 9.410 2.947 -12.825 1.00 85.25 72 TYR A N 1
ATOM 552 C CA . TYR A 1 72 ? 8.897 2.742 -11.479 1.00 85.25 72 TYR A CA 1
ATOM 553 C C . TYR A 1 72 ? 9.844 3.282 -10.396 1.00 85.25 72 TYR A C 1
ATOM 555 O O . TYR A 1 72 ? 9.401 3.919 -9.438 1.00 85.25 72 TYR A O 1
ATOM 563 N N . LEU A 1 73 ? 11.155 3.073 -10.550 1.00 85.19 73 LEU A N 1
ATOM 564 C CA . LEU A 1 73 ? 12.169 3.619 -9.642 1.00 85.19 73 LEU A CA 1
ATOM 565 C C . LEU A 1 73 ? 12.221 5.150 -9.708 1.00 85.19 73 LEU A C 1
ATOM 567 O O . LEU A 1 73 ? 12.305 5.794 -8.663 1.00 85.19 73 LEU A O 1
ATOM 571 N N . LEU A 1 74 ? 12.117 5.730 -10.910 1.00 80.00 74 LEU A N 1
ATOM 572 C CA . LEU A 1 74 ? 12.025 7.183 -11.089 1.00 80.00 74 LEU A CA 1
ATOM 573 C C . LEU A 1 74 ? 10.796 7.763 -10.380 1.00 80.00 74 LEU A C 1
ATOM 575 O O . LEU A 1 74 ? 10.921 8.786 -9.716 1.00 80.00 74 LEU A O 1
ATOM 579 N N . MET A 1 75 ? 9.653 7.076 -10.454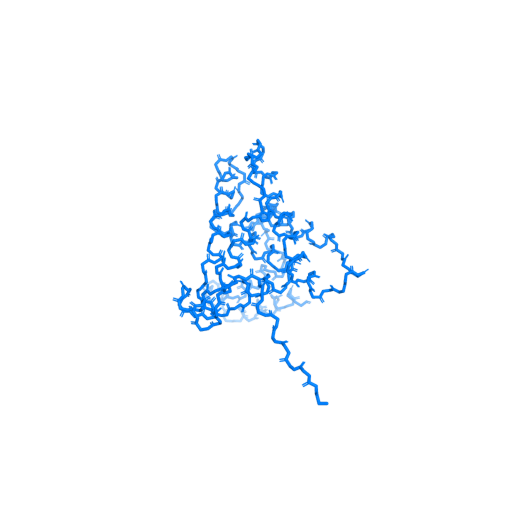 1.00 76.38 75 MET A N 1
ATOM 580 C CA . MET A 1 75 ? 8.423 7.463 -9.760 1.00 76.38 75 MET A CA 1
ATOM 581 C C . MET A 1 75 ? 8.543 7.365 -8.231 1.00 76.38 75 MET A C 1
ATOM 583 O O . MET A 1 75 ? 7.992 8.196 -7.521 1.00 76.38 75 MET A O 1
ATOM 587 N N . THR A 1 76 ? 9.220 6.336 -7.711 1.00 74.38 76 THR A N 1
ATOM 588 C CA . THR A 1 76 ? 9.082 5.933 -6.295 1.00 74.38 76 THR A CA 1
ATOM 589 C C . THR A 1 76 ? 10.243 6.383 -5.401 1.00 74.38 76 THR A C 1
ATOM 591 O O . THR A 1 76 ? 10.055 6.549 -4.200 1.00 74.38 76 THR A O 1
ATOM 594 N N . ILE A 1 77 ? 11.453 6.550 -5.948 1.00 71.44 77 ILE A N 1
ATOM 595 C CA . ILE A 1 77 ? 12.681 6.783 -5.157 1.00 71.44 77 ILE A CA 1
ATOM 596 C C . ILE A 1 77 ? 13.199 8.222 -5.299 1.00 71.44 77 ILE A C 1
ATOM 598 O O . ILE A 1 77 ? 14.050 8.653 -4.519 1.00 71.44 77 ILE A O 1
ATOM 602 N N . ARG A 1 78 ? 12.701 8.998 -6.270 1.00 68.62 78 ARG A N 1
ATOM 603 C CA . ARG A 1 78 ? 13.152 10.381 -6.447 1.00 68.62 78 ARG A CA 1
ATOM 604 C C . ARG A 1 78 ? 12.806 11.241 -5.221 1.00 68.62 78 ARG A C 1
ATOM 606 O O . ARG A 1 78 ? 11.650 11.270 -4.806 1.00 68.62 78 ARG A O 1
ATOM 613 N N . PRO A 1 79 ? 13.783 11.966 -4.648 1.00 57.06 79 PRO A N 1
ATOM 614 C CA . PRO A 1 79 ? 13.511 12.935 -3.599 1.00 57.06 79 PRO A CA 1
ATOM 615 C C . PRO A 1 79 ? 12.836 14.186 -4.181 1.00 57.06 79 PRO A C 1
ATOM 617 O O . PRO A 1 79 ? 13.331 14.764 -5.146 1.00 57.06 79 PRO A O 1
ATOM 620 N N . GLY A 1 80 ? 11.746 14.628 -3.549 1.00 61.50 80 GLY A N 1
ATOM 621 C CA . GLY A 1 80 ? 10.991 15.829 -3.928 1.00 61.50 80 GLY A CA 1
ATOM 622 C C . GLY A 1 80 ? 9.573 15.527 -4.437 1.00 61.50 80 GLY A C 1
ATOM 623 O O . GLY A 1 80 ? 9.253 14.373 -4.715 1.00 61.50 80 GLY A O 1
ATOM 624 N N . PRO A 1 81 ? 8.693 16.542 -4.513 1.00 55.94 81 PRO A N 1
ATOM 625 C CA . PRO A 1 81 ? 7.345 16.378 -5.050 1.00 55.94 81 PRO A CA 1
ATOM 626 C C . PRO A 1 81 ? 7.397 16.106 -6.561 1.00 55.94 81 PRO A C 1
ATOM 628 O O . PRO A 1 81 ? 8.027 16.858 -7.301 1.00 55.94 81 PRO A O 1
ATOM 631 N N . SER A 1 82 ? 6.725 15.042 -7.007 1.00 57.81 82 SER A N 1
ATOM 632 C CA . SER A 1 82 ? 6.513 14.708 -8.422 1.00 57.81 82 SER A CA 1
ATOM 633 C C . SER A 1 82 ? 5.005 14.528 -8.672 1.00 57.81 82 SER A C 1
ATOM 635 O O . SER A 1 82 ? 4.320 13.967 -7.810 1.00 57.81 82 SER A O 1
ATOM 637 N N . PRO A 1 83 ? 4.464 14.943 -9.834 1.00 59.06 83 PRO A N 1
ATOM 638 C CA . PRO A 1 83 ? 3.039 14.799 -10.155 1.00 59.06 83 PRO A CA 1
ATOM 639 C C . PRO A 1 83 ? 2.572 13.344 -10.353 1.00 59.06 83 PRO A C 1
ATOM 641 O O . PRO A 1 83 ? 1.383 13.043 -10.232 1.00 59.06 83 PRO A O 1
ATOM 644 N N . ALA A 1 84 ? 3.477 12.416 -10.696 1.00 59.84 84 ALA A N 1
ATOM 645 C CA . ALA A 1 84 ? 3.110 11.025 -11.001 1.00 59.84 84 ALA A CA 1
ATOM 646 C C . ALA A 1 84 ? 2.704 10.203 -9.764 1.00 59.84 84 ALA A C 1
ATOM 648 O O . ALA A 1 84 ? 1.650 9.551 -9.802 1.00 59.84 84 ALA A O 1
ATOM 649 N N . PRO A 1 85 ? 3.456 10.263 -8.648 1.00 65.00 85 PRO A N 1
ATOM 650 C CA . PRO A 1 85 ? 3.023 9.712 -7.367 1.00 65.00 85 PRO A CA 1
ATOM 651 C C . PRO A 1 85 ? 1.655 10.228 -6.905 1.00 65.00 85 PRO A C 1
ATOM 653 O O . PRO A 1 85 ? 0.853 9.442 -6.402 1.00 65.00 85 PRO A O 1
ATOM 656 N N . GLU A 1 86 ? 1.354 11.514 -7.116 1.00 70.25 86 GLU A N 1
ATOM 657 C CA . GLU A 1 86 ? 0.107 12.142 -6.657 1.00 70.25 86 GLU A CA 1
ATOM 658 C C . GLU A 1 86 ? -1.126 11.518 -7.318 1.00 70.25 86 GLU A C 1
ATOM 660 O O . GLU A 1 86 ? -2.046 11.078 -6.630 1.00 70.25 86 GLU A O 1
ATOM 665 N N . LYS A 1 87 ? -1.122 11.357 -8.644 1.00 71.38 87 LYS A N 1
ATOM 666 C CA . LYS A 1 87 ? -2.273 10.784 -9.360 1.00 71.38 87 LYS A CA 1
ATOM 667 C C . LYS A 1 87 ? -2.487 9.295 -9.077 1.00 71.38 87 LYS A C 1
ATOM 669 O O . LYS A 1 87 ? -3.619 8.810 -9.044 1.00 71.38 87 LYS A O 1
ATOM 674 N N . SER A 1 88 ? -1.405 8.552 -8.849 1.00 73.94 88 SER A N 1
ATOM 675 C CA . SER A 1 88 ? -1.477 7.167 -8.369 1.00 73.94 88 SER A CA 1
ATOM 676 C C . SER A 1 88 ? -2.148 7.082 -6.992 1.00 73.94 88 SER A C 1
ATOM 678 O O . SER A 1 88 ? -3.045 6.256 -6.783 1.00 73.94 88 SER A O 1
ATOM 680 N N . LEU A 1 89 ? -1.769 7.982 -6.080 1.00 79.50 89 LEU A N 1
ATOM 681 C CA . LEU A 1 89 ? -2.349 8.094 -4.744 1.00 79.50 89 LEU A CA 1
ATOM 682 C C . LEU A 1 89 ? -3.819 8.528 -4.776 1.00 79.50 89 LEU A C 1
ATOM 684 O O . LEU A 1 89 ? -4.607 7.980 -4.011 1.00 79.50 89 LEU A O 1
ATOM 688 N N . GLU A 1 90 ? -4.221 9.426 -5.678 1.00 83.62 90 GLU A N 1
ATOM 689 C CA . GLU A 1 90 ? -5.630 9.806 -5.878 1.00 83.62 90 GLU A CA 1
ATOM 690 C C . GLU A 1 90 ? -6.496 8.606 -6.286 1.00 83.62 90 GLU A C 1
ATOM 692 O O . GLU A 1 90 ? -7.560 8.372 -5.709 1.00 83.62 90 GLU A O 1
ATOM 697 N N . ILE A 1 91 ? -6.030 7.800 -7.249 1.00 84.12 91 ILE A N 1
ATOM 698 C CA . ILE A 1 91 ? -6.737 6.586 -7.690 1.00 84.12 91 ILE A CA 1
ATOM 699 C C . ILE A 1 91 ? -6.853 5.584 -6.536 1.00 84.12 91 ILE A C 1
ATOM 701 O O . ILE A 1 91 ? -7.907 4.971 -6.342 1.00 84.12 91 ILE A O 1
ATOM 705 N N . LEU A 1 92 ? -5.778 5.404 -5.765 1.00 87.94 92 LEU A N 1
ATOM 706 C CA . LEU A 1 92 ? -5.795 4.549 -4.583 1.00 87.94 92 LEU A CA 1
ATOM 707 C C . LEU A 1 92 ? -6.783 5.069 -3.532 1.00 87.94 92 LEU A C 1
ATOM 709 O O . LEU A 1 92 ? -7.602 4.292 -3.044 1.00 87.94 92 LEU A O 1
ATOM 713 N N . ALA A 1 93 ? -6.749 6.364 -3.220 1.00 87.31 93 ALA A N 1
ATOM 714 C CA . ALA A 1 93 ? -7.648 6.994 -2.260 1.00 87.31 93 ALA A CA 1
ATOM 715 C C . ALA A 1 93 ? -9.116 6.807 -2.665 1.00 87.31 93 ALA A C 1
ATOM 717 O O . ALA A 1 93 ? -9.924 6.383 -1.843 1.00 87.31 93 ALA A O 1
ATOM 718 N N . ALA A 1 94 ? -9.452 6.998 -3.944 1.00 87.56 94 ALA A N 1
ATOM 719 C CA . ALA A 1 94 ? -10.802 6.762 -4.452 1.00 87.56 94 ALA A CA 1
ATOM 720 C C . ALA A 1 94 ? -11.262 5.305 -4.251 1.00 87.56 94 ALA A C 1
ATOM 722 O O . ALA A 1 94 ? -12.389 5.057 -3.818 1.00 87.56 94 ALA A O 1
ATOM 723 N N . ARG A 1 95 ? -10.388 4.323 -4.512 1.00 89.25 95 ARG A N 1
ATOM 724 C CA . ARG A 1 95 ? -10.690 2.898 -4.279 1.00 89.25 95 ARG A CA 1
ATOM 725 C C . ARG A 1 95 ? -10.885 2.595 -2.793 1.00 89.25 95 ARG A C 1
ATOM 727 O O . ARG A 1 95 ? -11.850 1.923 -2.432 1.00 89.25 95 ARG A O 1
ATOM 734 N N . VAL A 1 96 ? -10.023 3.123 -1.925 1.00 88.31 96 VAL A N 1
ATOM 735 C CA . VAL A 1 96 ? -10.143 2.968 -0.464 1.00 88.31 96 VAL A CA 1
ATOM 736 C C . VAL A 1 96 ? -11.433 3.618 0.054 1.00 88.31 96 VAL A C 1
ATOM 738 O O . VAL A 1 96 ? -12.126 3.014 0.872 1.00 88.31 96 VAL A O 1
ATOM 741 N N . SER A 1 97 ? -11.830 4.769 -0.487 1.00 86.12 97 SER A N 1
ATOM 742 C CA . SER A 1 97 ? -13.084 5.450 -0.143 1.00 86.12 97 SER A CA 1
ATOM 743 C C . SER A 1 97 ? -14.328 4.621 -0.486 1.00 86.12 97 SER A C 1
ATOM 745 O O . SER A 1 97 ? -15.290 4.558 0.285 1.00 86.12 97 SER A O 1
ATOM 747 N N . ARG A 1 98 ? -14.304 3.878 -1.604 1.00 86.38 98 ARG A N 1
ATOM 748 C CA . ARG A 1 98 ? -15.368 2.911 -1.935 1.00 86.38 98 ARG A CA 1
ATOM 749 C C . ARG A 1 98 ? -15.439 1.769 -0.920 1.00 86.38 98 ARG A C 1
ATOM 751 O O . ARG A 1 98 ? -16.534 1.357 -0.540 1.00 86.38 98 ARG A O 1
ATOM 758 N N . VAL A 1 99 ? -14.292 1.274 -0.448 1.00 84.81 99 VAL A N 1
ATOM 759 C CA . VAL A 1 99 ? -14.237 0.255 0.617 1.00 84.81 99 VAL A CA 1
ATOM 760 C C . VAL A 1 99 ? -14.772 0.813 1.942 1.00 84.81 99 VAL A C 1
ATOM 762 O O . VAL A 1 99 ? -15.501 0.111 2.649 1.00 84.81 99 VAL A O 1
ATOM 765 N N . ALA A 1 100 ? -14.460 2.073 2.258 1.00 80.56 100 ALA A N 1
ATOM 766 C CA . ALA A 1 100 ? -14.973 2.783 3.430 1.00 80.56 100 ALA A CA 1
ATOM 767 C C . ALA A 1 100 ? -16.499 2.921 3.379 1.00 80.56 100 ALA A C 1
ATOM 769 O O . ALA A 1 100 ? -17.184 2.565 4.334 1.00 80.56 100 ALA A O 1
ATOM 770 N N . SER A 1 101 ? -17.026 3.355 2.232 1.00 77.06 101 SER A N 1
ATOM 771 C CA . SER A 1 101 ? -18.462 3.543 1.984 1.00 77.06 101 SER A CA 1
ATOM 772 C C . SER A 1 101 ? -19.259 2.240 2.102 1.00 77.06 101 SER A C 1
ATOM 774 O O . SER A 1 101 ? -20.419 2.254 2.501 1.00 77.06 101 SER A O 1
ATOM 776 N N . ALA A 1 102 ? -18.628 1.101 1.808 1.00 76.56 102 ALA A N 1
ATOM 777 C CA . ALA A 1 102 ? -19.199 -0.228 2.018 1.00 76.56 102 ALA A CA 1
ATOM 778 C C . ALA A 1 102 ? -19.076 -0.738 3.472 1.00 76.56 102 ALA A C 1
ATOM 780 O O . ALA A 1 102 ? -19.427 -1.883 3.750 1.00 76.56 102 ALA A O 1
ATOM 781 N N . GLY A 1 103 ? -18.545 0.071 4.398 1.00 76.44 103 GLY A N 1
ATOM 782 C CA . GLY A 1 103 ? -18.402 -0.269 5.816 1.00 76.44 103 GLY A CA 1
ATOM 783 C C . GLY A 1 103 ? -17.347 -1.338 6.104 1.00 76.44 103 GLY A C 1
ATOM 784 O O . GLY A 1 103 ? -17.425 -2.014 7.129 1.00 76.44 103 GLY A O 1
ATOM 785 N N . ARG A 1 104 ? -16.378 -1.540 5.200 1.00 79.44 104 ARG A N 1
ATOM 786 C CA . ARG A 1 104 ? -15.434 -2.667 5.289 1.00 79.44 104 ARG A CA 1
ATOM 787 C C . ARG A 1 104 ? -14.008 -2.297 5.681 1.00 79.44 104 ARG A C 1
ATOM 789 O O . ARG A 1 104 ? -13.167 -3.187 5.785 1.00 79.44 104 ARG A O 1
ATOM 796 N N . LEU A 1 105 ? -13.726 -1.020 5.929 1.00 78.25 105 LEU A N 1
ATOM 797 C CA . LEU A 1 105 ? -12.463 -0.625 6.551 1.00 78.25 105 LEU A CA 1
ATOM 798 C C . LEU A 1 105 ? -12.490 -0.918 8.052 1.00 78.25 105 LEU A C 1
ATOM 800 O O . LEU A 1 105 ? -13.478 -0.646 8.730 1.00 78.25 105 LEU A O 1
ATOM 804 N N . ARG A 1 106 ? -11.384 -1.444 8.587 1.00 79.06 106 ARG A N 1
ATOM 805 C CA . ARG A 1 106 ? -11.196 -1.644 10.037 1.00 79.06 106 ARG A CA 1
ATOM 806 C C . ARG A 1 106 ? -10.288 -0.595 10.683 1.00 79.06 106 ARG A C 1
ATOM 808 O O . ARG A 1 106 ? -10.114 -0.601 11.896 1.00 79.06 106 ARG A O 1
ATOM 815 N N . VAL A 1 107 ? -9.721 0.300 9.879 1.00 80.75 107 VAL A N 1
ATOM 816 C CA . VAL A 1 107 ? -8.871 1.425 10.292 1.00 80.75 107 VAL A CA 1
ATOM 817 C C . VAL A 1 107 ? -9.352 2.706 9.598 1.00 80.75 107 VAL A C 1
ATOM 819 O O . VAL A 1 107 ? -10.095 2.604 8.618 1.00 80.75 107 VAL A O 1
ATOM 822 N N . PRO A 1 108 ? -8.949 3.906 10.058 1.00 83.12 108 PRO A N 1
ATOM 823 C CA . PRO A 1 108 ? -9.274 5.151 9.367 1.00 83.12 108 PRO A CA 1
ATOM 824 C C . PRO A 1 108 ? -8.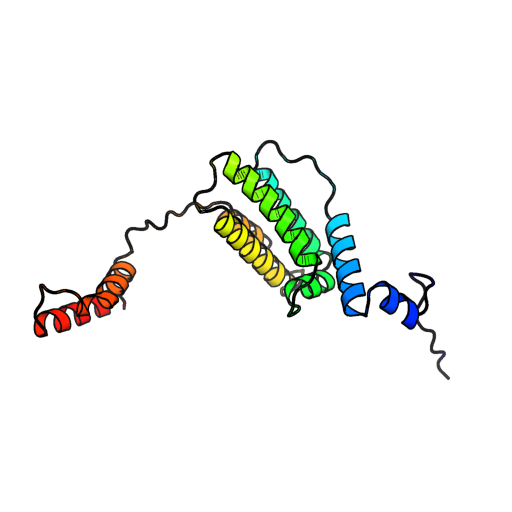842 5.132 7.895 1.00 83.12 108 PRO A C 1
ATOM 826 O O . PRO A 1 108 ? -7.787 4.596 7.561 1.00 83.12 108 PRO A O 1
ATOM 829 N N . GLU A 1 109 ? -9.639 5.756 7.029 1.00 81.81 109 GLU A N 1
ATOM 830 C CA . GLU A 1 109 ? -9.447 5.777 5.571 1.00 81.81 109 GLU A CA 1
ATOM 831 C C . GLU A 1 109 ? -8.044 6.233 5.149 1.00 81.81 109 GLU A C 1
ATOM 833 O O . GLU A 1 109 ? -7.387 5.569 4.347 1.00 81.81 109 GLU A O 1
ATOM 838 N N . SER A 1 110 ? -7.540 7.310 5.756 1.00 80.81 110 SER A N 1
ATOM 839 C CA . SER A 1 110 ? -6.195 7.829 5.486 1.00 80.81 110 SER A CA 1
ATOM 840 C C . SER A 1 110 ? -5.090 6.832 5.847 1.00 80.81 110 SER A C 1
ATOM 842 O O . SER A 1 110 ? -4.123 6.682 5.101 1.00 80.81 110 SER A O 1
ATOM 844 N N . LEU A 1 111 ? -5.248 6.105 6.958 1.00 81.88 111 LEU A N 1
ATOM 845 C CA . LEU A 1 111 ? -4.309 5.065 7.372 1.00 81.88 111 LEU A CA 1
ATOM 846 C C . LEU A 1 111 ? -4.387 3.845 6.447 1.00 81.88 111 LEU A C 1
ATOM 848 O O . LEU A 1 111 ? -3.349 3.302 6.080 1.00 81.88 111 LEU A O 1
ATOM 852 N N . ALA A 1 112 ? -5.587 3.437 6.027 1.00 85.88 112 ALA A N 1
ATOM 853 C CA . ALA A 1 112 ? -5.761 2.347 5.068 1.00 85.88 112 ALA A CA 1
ATOM 854 C C . ALA A 1 112 ? -5.058 2.655 3.736 1.00 85.88 112 ALA A C 1
ATOM 856 O O . ALA A 1 112 ? -4.296 1.827 3.238 1.00 85.88 112 ALA A O 1
ATOM 857 N N . ALA A 1 113 ? -5.246 3.861 3.193 1.00 87.56 113 ALA A N 1
ATOM 858 C CA . ALA A 1 113 ? -4.578 4.289 1.967 1.00 87.56 113 ALA A CA 1
ATOM 859 C C . ALA A 1 113 ? -3.048 4.293 2.115 1.00 87.56 113 ALA A C 1
ATOM 861 O O . ALA A 1 113 ? -2.349 3.763 1.252 1.00 87.56 113 ALA A O 1
ATOM 862 N N . ALA A 1 114 ? -2.527 4.814 3.231 1.00 85.44 114 ALA A N 1
ATOM 863 C CA . ALA A 1 114 ? -1.092 4.825 3.502 1.00 85.44 114 ALA A CA 1
ATOM 864 C C . ALA A 1 114 ? -0.499 3.408 3.613 1.00 85.44 114 ALA A C 1
ATOM 866 O O . ALA A 1 114 ? 0.556 3.140 3.040 1.00 85.44 114 ALA A O 1
ATOM 867 N N . LEU A 1 115 ? -1.182 2.489 4.305 1.00 89.75 115 LEU A N 1
ATOM 868 C CA . LEU A 1 115 ? -0.745 1.097 4.455 1.00 89.75 115 LEU A CA 1
ATOM 869 C C . LEU A 1 115 ? -0.723 0.361 3.115 1.00 89.75 115 LEU A C 1
ATOM 871 O O . LEU A 1 115 ? 0.270 -0.291 2.793 1.00 89.75 115 LEU A O 1
ATOM 875 N N . VAL A 1 116 ? -1.787 0.493 2.320 1.00 92.19 116 VAL A N 1
ATOM 876 C CA . VAL A 1 116 ? -1.866 -0.132 0.993 1.00 92.19 116 VAL A CA 1
ATOM 877 C C . VAL A 1 116 ? -0.791 0.433 0.068 1.00 92.19 116 VAL A C 1
ATOM 879 O O . VAL A 1 116 ? -0.115 -0.337 -0.611 1.00 92.19 116 VAL A O 1
ATOM 882 N N . HIS A 1 117 ? -0.576 1.751 0.079 1.00 90.69 117 HIS A N 1
ATOM 883 C CA . HIS A 1 117 ? 0.478 2.378 -0.715 1.00 90.69 117 HIS A CA 1
ATOM 884 C C . HIS A 1 117 ? 1.870 1.877 -0.318 1.00 90.69 117 HIS A C 1
ATOM 886 O O . HIS A 1 117 ? 2.640 1.449 -1.176 1.00 90.69 117 HIS A O 1
ATOM 892 N N . ALA A 1 118 ? 2.192 1.899 0.977 1.00 90.56 118 ALA A N 1
ATOM 893 C CA . ALA A 1 118 ? 3.498 1.482 1.474 1.00 90.56 118 ALA A CA 1
ATOM 894 C C . ALA A 1 118 ? 3.777 0.006 1.161 1.00 90.56 118 ALA A C 1
ATOM 896 O O . ALA A 1 118 ? 4.851 -0.330 0.659 1.00 90.56 118 ALA A O 1
ATOM 897 N N . ALA A 1 119 ? 2.799 -0.868 1.407 1.00 93.94 119 ALA A N 1
ATOM 898 C CA . ALA A 1 119 ? 2.933 -2.295 1.153 1.00 93.94 119 ALA A CA 1
ATOM 899 C C . ALA A 1 119 ? 3.048 -2.600 -0.351 1.00 93.94 119 ALA A C 1
ATOM 901 O O . ALA A 1 119 ? 3.922 -3.370 -0.747 1.00 93.94 119 ALA A O 1
ATOM 902 N N . GLY A 1 120 ? 2.230 -1.959 -1.193 1.00 93.19 120 GLY A N 1
ATOM 903 C CA . GLY A 1 120 ? 2.272 -2.139 -2.646 1.00 93.19 120 GLY A CA 1
ATOM 904 C C . GLY A 1 120 ? 3.587 -1.650 -3.247 1.00 93.19 120 GLY A C 1
ATOM 905 O O . GLY A 1 120 ? 4.212 -2.351 -4.049 1.00 93.19 120 GLY A O 1
ATOM 906 N N . SER A 1 121 ? 4.063 -0.486 -2.801 1.00 91.25 121 SER A N 1
ATOM 907 C CA . SER A 1 121 ? 5.343 0.065 -3.238 1.00 91.25 121 SER A CA 1
ATOM 908 C C . SER A 1 121 ? 6.523 -0.797 -2.800 1.00 91.25 121 SER A C 1
ATOM 910 O O . SER A 1 121 ? 7.377 -1.120 -3.625 1.00 91.25 121 SER A O 1
ATOM 912 N N . GLY A 1 122 ? 6.547 -1.230 -1.537 1.00 92.44 122 GLY A N 1
ATOM 913 C CA . GLY A 1 122 ? 7.600 -2.091 -0.999 1.00 92.44 122 GLY A CA 1
ATOM 914 C C . GLY A 1 122 ? 7.659 -3.460 -1.679 1.00 92.44 122 GLY A C 1
ATOM 915 O O . GLY A 1 122 ? 8.741 -3.893 -2.077 1.00 92.44 122 GLY A O 1
ATOM 916 N N . ALA A 1 123 ? 6.510 -4.114 -1.880 1.00 95.81 123 ALA A N 1
ATOM 917 C CA . ALA A 1 123 ? 6.438 -5.397 -2.580 1.00 95.81 123 ALA A CA 1
ATOM 918 C C . ALA A 1 123 ? 6.961 -5.283 -4.020 1.00 95.81 123 ALA A C 1
ATOM 920 O O . ALA A 1 123 ? 7.772 -6.100 -4.458 1.00 95.81 123 ALA A O 1
ATOM 921 N N . THR A 1 124 ? 6.560 -4.229 -4.733 1.00 95.00 124 THR A N 1
ATOM 922 C CA . THR A 1 124 ? 7.002 -3.988 -6.112 1.00 95.00 124 THR A CA 1
ATOM 923 C C . THR A 1 124 ? 8.509 -3.733 -6.183 1.00 95.00 124 THR A C 1
ATOM 925 O O . THR A 1 124 ? 9.199 -4.354 -6.988 1.00 95.00 124 THR A O 1
ATOM 928 N N . LEU A 1 125 ? 9.054 -2.883 -5.305 1.00 94.12 125 LEU A N 1
ATOM 929 C CA . LEU A 1 125 ? 10.495 -2.603 -5.245 1.00 94.12 125 LEU A CA 1
ATOM 930 C C . LEU A 1 125 ? 11.323 -3.844 -4.887 1.00 94.12 125 LEU A C 1
ATOM 932 O O . LEU A 1 125 ? 12.387 -4.069 -5.470 1.00 94.12 125 LEU A O 1
ATOM 936 N N . SER A 1 126 ? 10.834 -4.664 -3.956 1.00 94.50 126 SER A N 1
ATOM 937 C CA . SER A 1 126 ? 11.480 -5.922 -3.574 1.00 94.50 126 SER A CA 1
ATOM 938 C C . SER A 1 126 ? 11.562 -6.893 -4.757 1.00 94.50 126 SER A C 1
ATOM 940 O O . SER A 1 126 ? 12.629 -7.447 -5.033 1.00 94.50 126 SER A O 1
ATOM 942 N N . LEU A 1 127 ? 10.475 -7.032 -5.520 1.00 95.75 127 LEU A N 1
ATOM 943 C CA . LEU A 1 127 ? 10.440 -7.883 -6.710 1.00 95.75 127 LEU A CA 1
ATOM 944 C C . LEU A 1 127 ? 11.277 -7.321 -7.868 1.00 95.75 127 LEU A C 1
ATOM 946 O O . LEU A 1 127 ? 11.954 -8.091 -8.548 1.00 95.75 127 LEU A O 1
ATOM 950 N N . ILE A 1 128 ? 11.305 -5.999 -8.064 1.00 94.69 128 ILE A N 1
ATOM 951 C CA . ILE A 1 128 ? 12.207 -5.340 -9.028 1.00 94.69 128 ILE A CA 1
ATOM 952 C C . ILE A 1 128 ? 13.671 -5.657 -8.706 1.00 94.69 128 ILE A C 1
ATOM 954 O O . ILE A 1 128 ? 14.445 -5.946 -9.616 1.00 94.69 128 ILE A O 1
ATOM 958 N N . SER A 1 129 ? 14.030 -5.650 -7.421 1.00 93.06 129 SER A N 1
ATOM 959 C CA . SER A 1 129 ? 15.394 -5.912 -6.941 1.00 93.06 129 SER A CA 1
ATOM 960 C C . SER A 1 129 ? 15.795 -7.392 -7.010 1.00 93.06 129 SER A C 1
ATOM 962 O O . SER A 1 129 ? 16.952 -7.727 -6.768 1.00 93.06 129 SER A O 1
ATOM 964 N N . THR A 1 130 ? 14.854 -8.278 -7.342 1.00 93.06 130 THR A N 1
ATOM 965 C CA . THR A 1 130 ? 15.070 -9.722 -7.475 1.00 93.06 130 THR A CA 1
ATOM 966 C C . THR A 1 130 ? 15.178 -10.099 -8.955 1.00 93.06 130 THR A C 1
ATOM 968 O O . THR A 1 130 ? 14.407 -9.609 -9.790 1.00 93.06 130 THR A O 1
ATOM 971 N N . SER A 1 131 ? 16.123 -10.984 -9.296 1.00 91.31 131 SER A N 1
ATOM 972 C CA . SER A 1 131 ? 16.283 -11.496 -10.664 1.00 91.31 131 SER A CA 1
ATOM 973 C C . SER A 1 131 ? 14.992 -12.162 -11.156 1.00 91.31 131 SER A C 1
ATOM 975 O O . SER A 1 131 ? 14.368 -12.867 -10.362 1.00 91.31 131 SER A O 1
ATOM 977 N N . PRO A 1 132 ? 14.593 -11.998 -12.435 1.00 90.38 132 PRO A N 1
ATOM 978 C CA . PRO A 1 132 ? 13.322 -12.518 -12.949 1.00 90.38 132 PRO A CA 1
ATOM 979 C C . PRO A 1 132 ? 13.056 -13.991 -12.616 1.00 90.38 132 PRO A C 1
ATOM 981 O O . PRO A 1 132 ? 11.965 -14.309 -12.154 1.00 90.38 132 PRO A O 1
ATOM 984 N N . ASP A 1 133 ? 14.074 -14.846 -12.742 1.00 92.81 133 ASP A N 1
ATOM 985 C CA . ASP A 1 133 ? 13.974 -16.296 -12.503 1.00 92.81 133 ASP A CA 1
ATOM 986 C C . ASP A 1 133 ? 13.784 -16.678 -11.023 1.00 92.81 133 ASP A C 1
ATOM 988 O O . ASP A 1 133 ? 13.402 -17.805 -10.717 1.00 92.81 133 ASP A O 1
ATOM 992 N N . SER A 1 134 ? 14.035 -15.744 -10.102 1.00 92.62 134 SER A N 1
ATOM 993 C CA . SER A 1 134 ? 13.970 -15.959 -8.648 1.00 92.62 134 SER A CA 1
ATOM 994 C C . SER A 1 134 ? 12.824 -15.190 -7.986 1.00 92.62 134 SER A C 1
ATOM 996 O O . SER A 1 134 ? 12.734 -15.157 -6.759 1.00 92.62 134 SER A O 1
ATOM 998 N N . ARG A 1 135 ? 11.972 -14.514 -8.767 1.00 93.44 135 ARG A N 1
ATOM 999 C CA . ARG A 1 135 ? 10.855 -13.727 -8.232 1.00 93.44 135 ARG A CA 1
ATOM 1000 C C . ARG A 1 135 ? 9.762 -14.644 -7.704 1.00 93.44 135 ARG A C 1
ATOM 1002 O O . ARG A 1 135 ? 9.145 -15.383 -8.464 1.00 93.44 135 ARG A O 1
ATOM 1009 N N . ASP A 1 136 ? 9.456 -14.503 -6.421 1.00 94.31 136 ASP A N 1
ATOM 1010 C CA . ASP A 1 136 ? 8.287 -15.130 -5.815 1.00 94.31 136 ASP A CA 1
ATOM 1011 C C . ASP A 1 136 ? 7.120 -14.133 -5.729 1.00 94.31 136 ASP A C 1
ATOM 1013 O O . ASP A 1 136 ? 7.073 -13.262 -4.856 1.00 94.31 136 ASP A O 1
ATOM 1017 N N . LEU A 1 137 ? 6.146 -14.264 -6.636 1.00 94.31 137 LEU A N 1
ATOM 1018 C CA . LEU A 1 137 ? 4.952 -13.411 -6.648 1.00 94.31 137 LEU A CA 1
ATOM 1019 C C . LEU A 1 137 ? 4.044 -13.631 -5.427 1.00 94.31 137 LEU A C 1
ATOM 1021 O O . LEU A 1 137 ? 3.214 -12.764 -5.134 1.00 94.31 137 LEU A O 1
ATOM 1025 N N . ALA A 1 138 ? 4.222 -14.722 -4.671 1.00 93.88 138 ALA A N 1
ATOM 1026 C CA . ALA A 1 138 ? 3.493 -14.944 -3.426 1.00 93.88 138 ALA A CA 1
ATOM 1027 C C . ALA A 1 138 ? 3.769 -13.838 -2.397 1.00 93.88 138 ALA A C 1
ATOM 1029 O O . ALA A 1 138 ? 2.881 -13.511 -1.610 1.00 93.88 138 ALA A O 1
ATOM 1030 N N . VAL A 1 139 ? 4.940 -13.189 -2.451 1.00 91.12 139 VAL A N 1
ATOM 1031 C CA . VAL A 1 139 ? 5.267 -12.027 -1.607 1.00 91.12 139 VAL A CA 1
ATOM 1032 C C . VAL A 1 139 ? 4.286 -10.877 -1.847 1.00 91.12 139 VAL A C 1
ATOM 1034 O O . VAL A 1 139 ? 3.790 -10.281 -0.891 1.00 91.12 139 VAL A O 1
ATOM 1037 N N . SER A 1 140 ? 3.958 -10.587 -3.110 1.00 95.19 140 SER A N 1
ATOM 1038 C CA . SER A 1 140 ? 3.003 -9.527 -3.452 1.00 95.19 140 SER A CA 1
ATOM 1039 C C . SER A 1 140 ? 1.589 -9.882 -3.002 1.00 95.19 140 SER A C 1
ATOM 1041 O O . SER A 1 140 ? 0.914 -9.053 -2.395 1.00 95.19 140 SER A O 1
ATOM 1043 N N . VAL A 1 141 ? 1.164 -11.131 -3.219 1.00 94.12 141 VAL A N 1
ATOM 1044 C CA . VAL A 1 141 ? -0.154 -11.616 -2.780 1.00 94.12 141 VAL A CA 1
ATOM 1045 C C . VAL A 1 141 ? -0.285 -11.535 -1.257 1.00 94.12 141 VAL A C 1
ATOM 1047 O O . VAL A 1 141 ? -1.272 -11.005 -0.753 1.00 94.12 141 VAL A O 1
ATOM 1050 N N . ALA A 1 142 ? 0.723 -11.990 -0.511 1.00 91.88 142 ALA A N 1
ATOM 1051 C CA . ALA A 1 142 ? 0.723 -11.941 0.948 1.00 91.88 142 ALA A CA 1
ATOM 1052 C C . ALA A 1 142 ? 0.710 -10.499 1.481 1.00 91.88 142 ALA A C 1
ATOM 1054 O O . ALA A 1 142 ? -0.049 -10.189 2.402 1.00 91.88 142 ALA A O 1
ATOM 1055 N N . ALA A 1 143 ? 1.505 -9.602 0.888 1.00 92.62 143 ALA A N 1
ATOM 1056 C CA . ALA A 1 143 ? 1.510 -8.184 1.239 1.00 92.62 143 ALA A CA 1
ATOM 1057 C C . ALA A 1 143 ? 0.154 -7.522 0.949 1.00 92.62 143 ALA A C 1
ATOM 1059 O O . ALA A 1 143 ? -0.366 -6.798 1.799 1.00 92.62 143 ALA A O 1
ATOM 1060 N N . ARG A 1 144 ? -0.447 -7.820 -0.210 1.00 94.00 144 ARG A N 1
ATOM 1061 C CA . ARG A 1 144 ? -1.763 -7.320 -0.621 1.00 94.00 144 ARG A CA 1
ATOM 1062 C C . ARG A 1 144 ? -2.840 -7.743 0.356 1.00 94.00 144 ARG A C 1
ATOM 1064 O O . ARG A 1 144 ? -3.549 -6.893 0.887 1.00 94.00 144 ARG A O 1
ATOM 1071 N N . GLU A 1 145 ? -2.953 -9.043 0.618 1.00 91.31 145 GLU A N 1
ATOM 1072 C CA . GLU A 1 145 ? -3.971 -9.534 1.536 1.00 91.31 145 GLU A CA 1
ATOM 1073 C C . GLU A 1 145 ? -3.701 -9.040 2.958 1.00 91.31 145 GLU A C 1
ATOM 1075 O O . GLU A 1 145 ? -4.655 -8.727 3.638 1.00 91.31 145 GLU A O 1
ATOM 1080 N N . THR A 1 146 ? -2.458 -8.838 3.400 1.00 88.12 146 THR A N 1
ATOM 1081 C CA . THR A 1 146 ? -2.186 -8.236 4.725 1.00 88.12 146 THR A CA 1
ATOM 1082 C C . THR A 1 146 ? -2.583 -6.756 4.800 1.00 88.12 146 THR A C 1
ATOM 1084 O O . THR A 1 146 ? -3.067 -6.294 5.830 1.00 88.12 146 THR A O 1
ATOM 1087 N N . ALA A 1 147 ? -2.381 -5.988 3.728 1.00 88.25 147 ALA A N 1
ATOM 1088 C CA . ALA A 1 147 ? -2.719 -4.565 3.694 1.00 88.25 147 ALA A CA 1
ATOM 1089 C C . ALA A 1 147 ? -4.227 -4.318 3.508 1.00 88.25 147 ALA A C 1
ATOM 1091 O O . ALA A 1 147 ? -4.772 -3.366 4.067 1.00 88.25 147 ALA A O 1
ATOM 1092 N N . ILE A 1 148 ? -4.902 -5.172 2.729 1.00 86.12 148 ILE A N 1
ATOM 1093 C CA . ILE A 1 148 ? -6.345 -5.099 2.452 1.00 86.12 148 ILE A CA 1
ATOM 1094 C C . ILE A 1 148 ? -7.152 -5.793 3.555 1.00 86.12 148 ILE A C 1
ATOM 1096 O O . ILE A 1 148 ? -8.161 -5.253 4.021 1.00 86.12 148 ILE A O 1
ATOM 1100 N N . SER A 1 149 ? -6.707 -6.971 4.003 1.00 70.69 149 SER A N 1
ATOM 1101 C CA . SER A 1 149 ? -7.215 -7.631 5.202 1.00 70.69 149 SER A CA 1
ATOM 1102 C C . SER A 1 149 ? -6.691 -6.865 6.402 1.00 70.69 149 SER A C 1
ATOM 1104 O O . SER A 1 149 ? -5.716 -7.222 7.055 1.00 70.69 149 SER A O 1
ATOM 1106 N N . THR A 1 150 ? -7.398 -5.797 6.741 1.00 60.66 150 THR A N 1
ATOM 1107 C CA . THR A 1 150 ? -7.266 -5.103 8.026 1.00 60.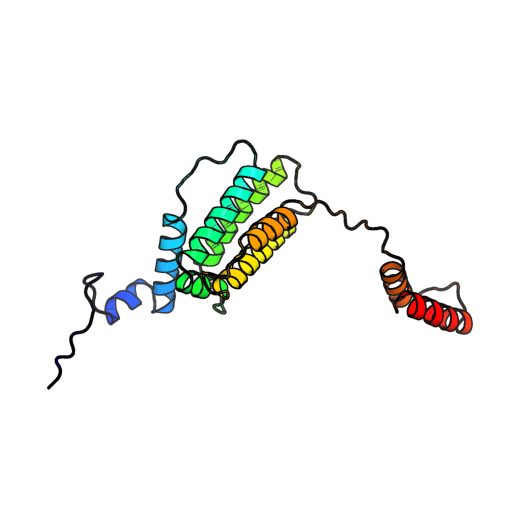66 150 THR A CA 1
ATOM 1108 C C . THR A 1 150 ? -7.802 -5.961 9.188 1.00 60.66 150 THR A C 1
ATOM 1110 O O . THR A 1 150 ? -8.334 -5.454 10.176 1.00 60.66 150 THR A O 1
ATOM 1113 N N . ASP A 1 151 ? -7.632 -7.283 9.086 1.00 44.81 151 ASP A N 1
ATOM 1114 C CA . ASP A 1 151 ? -7.851 -8.297 10.106 1.00 44.81 151 ASP A CA 1
ATOM 1115 C C . ASP A 1 151 ? -6.706 -8.249 11.120 1.00 44.81 151 ASP A C 1
ATOM 1117 O O . ASP A 1 151 ? -5.897 -9.159 11.297 1.00 44.81 151 ASP A O 1
ATOM 1121 N N . ARG A 1 152 ? -6.622 -7.099 11.783 1.00 41.56 152 ARG A N 1
ATOM 1122 C CA . ARG A 1 152 ? -6.113 -7.021 13.135 1.00 41.56 152 ARG A CA 1
ATOM 1123 C C . ARG A 1 152 ? -6.702 -5.790 13.818 1.00 41.56 152 ARG A C 1
ATOM 1125 O O . ARG A 1 152 ? -6.262 -4.674 13.543 1.00 41.56 152 ARG A O 1
ATOM 1132 N N . PRO A 1 153 ? -7.616 -5.951 14.786 1.00 41.16 153 PRO A N 1
ATOM 1133 C CA . PRO A 1 153 ? -7.691 -4.956 15.833 1.00 41.16 153 PRO A CA 1
ATOM 1134 C C . PRO A 1 153 ? -6.326 -4.946 16.541 1.00 41.16 153 PRO A C 1
ATOM 1136 O O . PRO A 1 153 ? -5.838 -5.969 17.027 1.00 41.16 153 PRO A O 1
ATOM 1139 N N . VAL A 1 154 ? -5.691 -3.781 16.647 1.00 44.66 154 VAL A N 1
ATOM 1140 C CA . VAL A 1 154 ? -4.915 -3.486 17.859 1.00 44.66 154 VAL A CA 1
ATOM 1141 C C . VAL A 1 154 ? -5.960 -3.180 18.944 1.00 44.66 154 VAL A C 1
ATOM 1143 O O . VAL A 1 154 ? -6.180 -2.040 19.307 1.00 44.66 154 VAL A O 1
ATOM 1146 N N . SER A 1 155 ? -6.829 -4.121 19.298 1.00 46.75 155 SER A N 1
ATOM 1147 C CA . SER A 1 155 ? -6.637 -4.966 20.470 1.00 46.75 155 SER A CA 1
ATOM 1148 C C . SER A 1 155 ? -6.168 -6.389 20.158 1.00 46.75 155 SER A C 1
ATOM 1150 O O . SER A 1 155 ? -6.947 -7.337 20.148 1.00 46.75 155 SER A O 1
ATOM 1152 N N . ARG A 1 156 ? -4.847 -6.582 20.086 1.00 48.06 156 ARG A N 1
ATOM 1153 C CA . ARG A 1 156 ? -4.308 -7.681 20.889 1.00 48.06 156 ARG A CA 1
ATOM 1154 C C . ARG A 1 156 ? -4.363 -7.157 22.313 1.00 48.06 156 ARG A C 1
ATOM 1156 O O . ARG A 1 156 ? -3.802 -6.090 22.558 1.00 48.06 156 ARG A O 1
ATOM 1163 N N . THR A 1 157 ? -4.989 -7.875 23.240 1.00 51.91 157 THR A N 1
ATOM 1164 C CA . THR A 1 157 ? -4.477 -7.854 24.613 1.00 51.91 157 THR A CA 1
ATOM 1165 C C . THR A 1 157 ? -2.965 -7.989 24.458 1.00 51.91 157 THR A C 1
ATOM 1167 O O . THR A 1 157 ? -2.543 -8.960 23.815 1.00 51.91 157 THR A O 1
ATOM 1170 N N . PRO A 1 158 ? -2.165 -6.974 24.832 1.00 55.09 158 PRO A N 1
ATOM 1171 C CA . PRO A 1 158 ? -0.740 -7.015 24.566 1.00 55.09 158 PRO A CA 1
ATOM 1172 C C . PRO A 1 158 ? -0.224 -8.354 25.089 1.00 55.09 158 PRO A C 1
ATOM 1174 O O . PRO A 1 158 ? -0.580 -8.750 26.200 1.00 55.09 158 PRO A O 1
ATOM 1177 N N . GLY A 1 159 ? 0.530 -9.094 24.266 1.00 69.25 159 GLY A N 1
ATOM 1178 C CA . GLY A 1 159 ? 1.185 -10.304 24.762 1.00 69.25 159 GLY A CA 1
ATOM 1179 C C . GLY A 1 159 ? 1.985 -9.945 26.021 1.00 69.25 159 GLY A C 1
ATOM 1180 O O . GLY A 1 159 ? 2.365 -8.779 26.148 1.00 69.25 159 GLY A O 1
ATOM 1181 N N . PRO A 1 160 ? 2.238 -10.883 26.948 1.00 77.88 160 PRO A N 1
ATOM 1182 C CA . PRO A 1 160 ? 2.855 -10.570 28.238 1.00 77.88 160 PRO A CA 1
ATOM 1183 C C . PRO A 1 160 ? 4.071 -9.633 28.139 1.00 77.88 160 PRO A C 1
ATOM 1185 O O . PRO A 1 160 ? 4.127 -8.653 28.874 1.00 77.88 160 PRO A O 1
ATOM 1188 N N . ALA A 1 161 ? 4.940 -9.828 27.139 1.00 74.06 161 ALA A N 1
ATOM 1189 C CA . ALA A 1 161 ? 6.059 -8.932 26.834 1.00 74.06 161 ALA A CA 1
ATOM 1190 C C . ALA A 1 161 ? 5.628 -7.493 26.478 1.00 74.06 161 ALA A C 1
ATOM 1192 O O . ALA A 1 161 ? 6.112 -6.533 27.063 1.00 74.06 161 ALA A O 1
ATOM 1193 N N . ALA A 1 162 ? 4.663 -7.310 25.573 1.00 72.00 162 ALA A N 1
ATOM 1194 C CA . ALA A 1 162 ? 4.183 -5.982 25.183 1.00 72.00 162 ALA A CA 1
ATOM 1195 C C . ALA A 1 162 ? 3.422 -5.264 26.317 1.00 72.00 162 ALA A C 1
ATOM 1197 O O . ALA A 1 162 ? 3.532 -4.045 26.455 1.00 72.00 162 ALA A O 1
ATOM 1198 N N . ALA A 1 163 ? 2.673 -6.005 27.145 1.00 83.12 163 ALA A N 1
ATOM 1199 C CA . ALA A 1 163 ? 2.045 -5.461 28.352 1.00 83.12 163 ALA A CA 1
ATOM 1200 C C . ALA A 1 163 ? 3.110 -5.025 29.367 1.00 83.12 163 ALA A C 1
ATOM 1202 O O . ALA A 1 163 ? 2.998 -3.946 29.953 1.00 83.12 163 ALA A O 1
ATOM 1203 N N . ALA A 1 164 ? 4.157 -5.838 29.529 1.00 88.06 164 ALA A N 1
ATOM 1204 C CA . ALA A 1 164 ? 5.259 -5.557 30.431 1.00 88.06 164 ALA A CA 1
ATOM 1205 C C . ALA A 1 164 ? 6.045 -4.312 29.999 1.00 88.06 164 ALA A C 1
ATOM 1207 O O . ALA A 1 164 ? 6.255 -3.418 30.818 1.00 88.06 164 ALA A O 1
ATOM 1208 N N . THR A 1 165 ? 6.367 -4.174 28.707 1.00 80.44 165 THR A N 1
ATOM 1209 C CA . THR A 1 165 ? 7.005 -2.969 28.150 1.00 80.44 165 THR A CA 1
ATOM 1210 C C . THR A 1 165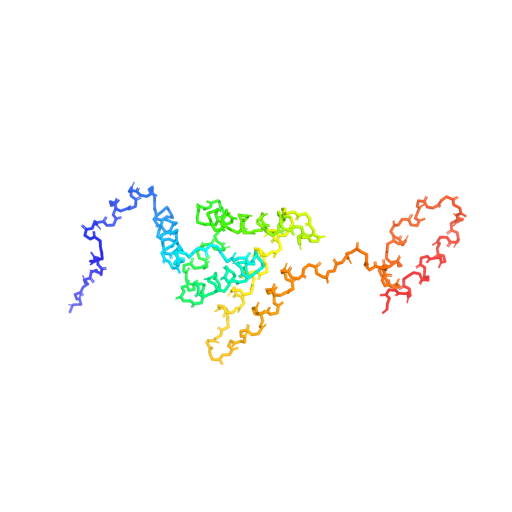 ? 6.158 -1.713 28.375 1.00 80.44 165 THR A C 1
ATOM 1212 O O . THR A 1 165 ? 6.679 -0.676 28.789 1.00 80.44 165 THR A O 1
ATOM 1215 N N . ALA A 1 166 ? 4.843 -1.790 28.143 1.00 79.44 166 ALA A N 1
ATOM 1216 C CA . ALA A 1 166 ? 3.945 -0.650 28.324 1.00 79.44 166 ALA A CA 1
ATOM 1217 C C . ALA A 1 166 ? 3.839 -0.223 29.798 1.00 79.44 166 ALA A C 1
ATOM 1219 O O . ALA A 1 166 ? 3.937 0.966 30.104 1.00 79.44 166 ALA A O 1
ATOM 1220 N N . LEU A 1 167 ? 3.697 -1.181 30.723 1.00 89.50 167 LEU A N 1
ATOM 1221 C CA . LEU A 1 167 ? 3.660 -0.897 32.159 1.00 89.50 167 LEU A CA 1
ATOM 1222 C C . LEU A 1 167 ? 5.004 -0.347 32.657 1.00 89.50 167 LEU A C 1
ATOM 1224 O O . LEU A 1 167 ? 5.028 0.606 33.437 1.00 89.50 167 LEU A O 1
ATOM 1228 N N . ARG A 1 168 ? 6.124 -0.882 32.159 1.00 91.31 168 ARG A N 1
ATOM 1229 C CA . ARG A 1 168 ? 7.481 -0.442 32.507 1.00 91.31 168 ARG A CA 1
ATOM 1230 C C . ARG A 1 168 ? 7.723 1.034 32.192 1.00 91.31 168 ARG A C 1
ATOM 1232 O O . ARG A 1 168 ? 8.392 1.713 32.975 1.00 91.31 168 ARG A O 1
ATOM 1239 N N . ALA A 1 169 ? 7.167 1.525 31.083 1.00 88.19 169 ALA A N 1
ATOM 1240 C CA . ALA A 1 169 ? 7.295 2.913 30.640 1.00 88.19 169 ALA A CA 1
ATOM 1241 C C . ALA A 1 169 ? 6.556 3.911 31.551 1.00 88.19 169 ALA A C 1
ATOM 1243 O O . ALA A 1 169 ? 7.023 5.033 31.745 1.00 88.19 169 ALA A O 1
ATOM 1244 N N . VAL A 1 170 ? 5.425 3.507 32.139 1.00 95.00 170 VAL A N 1
ATOM 1245 C CA . VAL A 1 170 ? 4.593 4.380 32.991 1.00 95.00 170 VAL A CA 1
ATOM 1246 C C . VAL A 1 170 ? 4.792 4.144 34.492 1.00 95.00 170 VAL A C 1
ATOM 1248 O O . VAL A 1 170 ? 4.330 4.947 35.300 1.00 95.00 170 VAL A O 1
ATOM 1251 N N . LEU A 1 171 ? 5.528 3.099 34.889 1.00 94.19 171 LEU A N 1
ATOM 1252 C CA . LEU A 1 171 ? 5.795 2.730 36.285 1.00 94.19 171 LEU A CA 1
ATOM 1253 C C . LEU A 1 171 ? 6.283 3.886 37.190 1.00 94.19 171 LEU A C 1
ATOM 1255 O O . LEU A 1 171 ? 5.832 3.958 38.338 1.00 94.19 171 LEU A O 1
ATOM 1259 N N . PRO A 1 172 ? 7.129 4.838 36.731 1.00 92.88 172 PRO A N 1
ATOM 1260 C CA . PRO A 1 172 ? 7.515 5.987 37.554 1.00 92.88 172 PRO A CA 1
ATOM 1261 C C . PRO A 1 172 ? 6.322 6.832 38.025 1.00 92.88 172 PRO A C 1
ATOM 1263 O O . PRO A 1 172 ? 6.357 7.364 39.137 1.00 92.88 172 PRO A O 1
ATOM 1266 N N . GLN A 1 173 ? 5.256 6.894 37.221 1.00 92.38 173 GLN A N 1
ATOM 1267 C CA . GLN A 1 173 ? 4.057 7.710 37.438 1.00 92.38 173 GLN A CA 1
ATOM 1268 C C . GLN A 1 173 ? 3.031 7.040 38.369 1.00 92.38 173 GLN A C 1
ATOM 1270 O O . GLN A 1 173 ? 2.077 7.682 38.799 1.00 92.38 173 GLN A O 1
ATOM 1275 N N . VAL A 1 174 ? 3.220 5.762 38.718 1.00 94.31 174 VAL A N 1
ATOM 1276 C CA . VAL A 1 174 ? 2.317 5.026 39.614 1.00 94.31 174 VAL A CA 1
ATOM 1277 C C . VAL A 1 174 ? 2.473 5.547 41.045 1.00 94.31 174 VAL A C 1
ATOM 1279 O O . VAL A 1 174 ? 3.542 5.430 41.645 1.00 94.31 174 VAL A O 1
ATOM 1282 N N . SER A 1 175 ? 1.414 6.126 41.607 1.00 91.12 175 SER A N 1
ATOM 1283 C CA . SER A 1 175 ? 1.422 6.763 42.934 1.00 91.12 175 SER A CA 1
ATOM 1284 C C . SER A 1 175 ? 1.166 5.804 44.107 1.00 91.12 175 SER A C 1
ATOM 1286 O O . SER A 1 175 ? 1.290 6.215 45.255 1.00 91.12 175 SER A O 1
ATOM 1288 N N . GLY A 1 176 ? 0.849 4.532 43.836 1.00 92.62 176 GLY A N 1
ATOM 1289 C CA . GLY A 1 176 ? 0.546 3.513 44.853 1.00 92.62 176 GLY A CA 1
ATOM 1290 C C . GLY A 1 176 ? 1.704 2.588 45.244 1.00 92.62 176 GLY A C 1
ATOM 1291 O O . GLY A 1 176 ? 1.491 1.692 46.049 1.00 92.62 176 GLY A O 1
ATOM 1292 N N . LEU A 1 177 ? 2.898 2.774 44.669 1.00 95.94 177 LEU A N 1
ATOM 1293 C CA . LEU A 1 177 ? 4.078 1.940 44.930 1.00 95.94 177 LEU A CA 1
ATOM 1294 C C . LEU A 1 177 ? 5.222 2.787 45.494 1.00 95.94 177 LEU A C 1
ATOM 1296 O O . LEU A 1 177 ? 5.536 3.860 44.965 1.00 95.94 177 LEU A O 1
ATOM 1300 N N . SER A 1 178 ? 5.882 2.276 46.528 1.00 96.94 178 SER A N 1
ATOM 1301 C CA . SER A 1 178 ? 7.138 2.803 47.059 1.00 96.94 178 SER A CA 1
ATOM 1302 C C . SER A 1 178 ? 8.284 2.677 46.047 1.00 96.94 178 SER A C 1
ATOM 1304 O O . SER A 1 178 ? 8.197 1.970 45.041 1.00 96.94 178 SER A O 1
ATOM 1306 N N . ALA A 1 179 ? 9.405 3.350 46.322 1.00 95.19 179 ALA A N 1
ATOM 1307 C CA . ALA A 1 179 ? 10.594 3.266 45.474 1.00 95.19 179 ALA A CA 1
ATOM 1308 C C . ALA A 1 179 ? 11.139 1.827 45.358 1.00 95.19 179 ALA A C 1
ATOM 1310 O O . ALA A 1 179 ? 11.530 1.410 44.269 1.00 95.19 179 ALA A O 1
ATOM 1311 N N . ALA A 1 180 ? 11.113 1.061 46.455 1.00 95.69 180 ALA A N 1
ATOM 1312 C CA . ALA A 1 180 ? 11.563 -0.331 46.470 1.00 95.69 180 ALA A CA 1
ATOM 1313 C C . ALA A 1 180 ? 10.638 -1.245 45.645 1.00 95.69 180 ALA A C 1
ATOM 1315 O O . ALA A 1 180 ? 11.116 -2.075 44.875 1.00 95.69 180 ALA A O 1
ATOM 1316 N N . GLU A 1 181 ? 9.320 -1.053 45.734 1.00 97.38 181 GLU A N 1
ATOM 1317 C CA . GLU A 1 181 ? 8.343 -1.829 44.956 1.00 97.38 181 GLU A CA 1
ATOM 1318 C C . GLU A 1 181 ? 8.418 -1.515 43.456 1.00 97.38 181 GLU A C 1
ATOM 1320 O O . GLU A 1 181 ? 8.305 -2.419 42.631 1.00 97.38 181 GLU A O 1
ATOM 1325 N N . LYS A 1 182 ? 8.673 -0.253 43.082 1.00 96.94 182 LYS A N 1
ATOM 1326 C CA . LYS A 1 182 ? 8.927 0.126 41.681 1.00 96.94 182 LYS A CA 1
ATOM 1327 C C . LYS A 1 182 ? 10.197 -0.526 41.130 1.00 96.94 182 LYS A C 1
ATOM 1329 O O . LYS A 1 182 ? 10.201 -0.948 39.977 1.00 96.94 182 LYS A O 1
ATOM 1334 N N . ALA A 1 183 ? 11.258 -0.626 41.931 1.00 95.81 183 ALA A N 1
ATOM 1335 C CA . ALA A 1 183 ? 12.490 -1.297 41.517 1.00 95.81 183 ALA A CA 1
ATOM 1336 C C . ALA A 1 183 ? 12.267 -2.802 41.287 1.00 95.81 183 ALA A C 1
ATOM 1338 O O . ALA A 1 183 ? 12.649 -3.324 40.244 1.00 95.81 183 ALA A O 1
ATOM 1339 N N . LEU A 1 184 ? 11.570 -3.471 42.209 1.00 97.44 184 LEU A N 1
ATOM 1340 C CA . LEU A 1 184 ? 11.241 -4.894 42.086 1.00 97.44 184 LEU A CA 1
ATOM 1341 C C . LEU A 1 184 ? 10.320 -5.178 40.889 1.00 97.44 184 LEU A C 1
ATOM 1343 O O . LEU A 1 184 ? 10.546 -6.118 40.131 1.00 97.44 184 LEU A O 1
ATOM 1347 N N . MET A 1 185 ? 9.304 -4.336 40.679 1.00 96.69 185 MET A N 1
ATOM 1348 C CA . MET A 1 185 ? 8.404 -4.451 39.531 1.00 96.69 185 MET A CA 1
ATOM 1349 C C . MET A 1 185 ? 9.154 -4.249 38.207 1.00 96.69 185 MET A C 1
ATOM 1351 O O . MET A 1 185 ? 8.884 -4.972 37.258 1.00 96.69 185 MET A O 1
ATOM 1355 N N . SER A 1 186 ? 10.120 -3.323 38.133 1.00 94.56 186 SER A N 1
ATOM 1356 C CA . SER A 1 186 ? 10.988 -3.184 36.951 1.00 94.56 186 SER A CA 1
ATOM 1357 C C . SER A 1 186 ? 11.670 -4.502 36.611 1.00 94.56 186 SER A C 1
ATOM 1359 O O . SER A 1 186 ? 11.560 -4.956 35.481 1.00 94.56 186 SER A O 1
ATOM 1361 N N . GLU A 1 187 ? 12.320 -5.131 37.590 1.00 96.25 187 GLU A N 1
ATOM 1362 C CA . GLU A 1 187 ? 13.070 -6.370 37.384 1.00 96.25 187 GLU A CA 1
ATOM 1363 C C . GLU A 1 187 ? 12.183 -7.504 36.851 1.00 96.25 187 GLU A C 1
ATOM 1365 O O . GLU A 1 187 ? 12.580 -8.249 35.957 1.00 96.25 187 GLU A O 1
ATOM 1370 N N . TRP A 1 188 ? 10.962 -7.641 37.369 1.00 97.69 188 TRP A N 1
ATOM 1371 C CA . TRP A 1 188 ? 10.026 -8.652 36.877 1.00 97.69 188 TRP A CA 1
ATOM 1372 C C . TRP A 1 188 ? 9.521 -8.360 35.469 1.00 97.69 188 TRP A C 1
ATOM 1374 O O . TRP A 1 188 ? 9.376 -9.291 34.681 1.00 97.69 188 TRP A O 1
ATOM 1384 N N . LEU A 1 189 ? 9.257 -7.092 35.146 1.00 93.75 189 LEU A N 1
ATOM 1385 C CA . LEU A 1 189 ? 8.831 -6.692 33.805 1.00 93.75 189 LEU A CA 1
ATOM 1386 C C . LEU A 1 189 ? 9.945 -6.926 32.781 1.00 93.75 189 LEU A C 1
ATOM 1388 O O . LEU A 1 189 ? 9.651 -7.436 31.705 1.00 93.75 189 LEU A O 1
ATOM 1392 N N . ASP A 1 190 ? 11.197 -6.639 33.146 1.00 89.38 190 ASP A N 1
ATOM 1393 C CA . ASP A 1 190 ? 12.369 -6.863 32.296 1.00 89.38 190 ASP A CA 1
ATOM 1394 C C . ASP A 1 190 ? 12.541 -8.375 31.999 1.00 89.38 190 ASP A C 1
ATOM 1396 O O . ASP A 1 190 ? 12.678 -8.774 30.845 1.00 89.38 190 ASP A O 1
ATOM 1400 N N . ARG A 1 191 ? 12.357 -9.250 33.003 1.00 92.81 191 ARG A N 1
ATOM 1401 C CA . ARG A 1 191 ? 12.367 -10.722 32.824 1.00 92.81 191 ARG A CA 1
ATOM 1402 C C . ARG A 1 191 ? 11.223 -11.278 31.966 1.00 92.81 191 ARG A C 1
ATOM 1404 O O . ARG A 1 191 ? 11.326 -12.397 31.482 1.00 92.81 191 ARG A O 1
ATOM 1411 N N . ILE A 1 192 ? 10.102 -10.564 31.853 1.00 86.62 192 ILE A N 1
ATOM 1412 C CA . ILE A 1 192 ? 8.966 -10.955 30.995 1.00 86.62 192 ILE A CA 1
ATOM 1413 C C . ILE A 1 192 ? 9.218 -10.534 29.536 1.00 86.62 192 ILE A C 1
ATOM 1415 O O . ILE A 1 192 ? 8.560 -11.045 28.625 1.00 86.62 192 ILE A O 1
ATOM 1419 N N . THR A 1 193 ? 10.127 -9.580 29.316 1.00 79.06 193 THR A N 1
ATOM 1420 C CA . THR A 1 193 ? 10.488 -9.072 27.986 1.00 79.06 193 THR A CA 1
ATOM 1421 C C . THR A 1 193 ? 11.706 -9.748 27.358 1.00 79.06 193 THR A C 1
ATOM 1423 O O . THR A 1 193 ? 11.871 -9.604 26.146 1.00 79.06 193 THR A O 1
ATOM 1426 N N . ASP A 1 194 ? 12.506 -10.467 28.150 1.00 70.25 194 ASP A N 1
ATOM 1427 C CA . ASP A 1 194 ? 13.607 -11.337 27.702 1.00 70.25 194 ASP A CA 1
ATOM 1428 C C . ASP A 1 194 ? 13.098 -12.697 27.180 1.00 70.25 194 ASP A C 1
ATOM 1430 O O . ASP A 1 194 ? 13.662 -13.193 26.174 1.00 70.25 194 ASP A O 1
#

pLDDT: mean 77.94, std 16.23, range [37.22, 97.69]

Sequence (194 aa):
MADNRPEDAAAGVQPPTIYRLFGDKDGLLDAVTVQNYLEAKPAQPPAEDPLEDLRRGWDQHLEFGLANPALYLLMTIRPGPSPAPEKSLEILAARVSRVASAGRLRVPESLAAALVHAAGSGATLSLISTSPDSRDLAVSVAARETAISTDRPVSRTPGPAAAATALRAVLPQVSGLSAAEKALMSEWLDRITD

Secondary structure (DSSP, 8-state):
---------SSSS-HHHHHHHTSSHHHHHHHHHHHHHHHTS---PPPSSHHHHHHHHHHHHHHHHHH-HHHHHHHHH-SS--HHHHHHHHHHHHHHHHHHHTT--SS-HHHHHHHHHHHHHHHHHHHHTS-GGG--THHHHHHHHHHH-----S-----HHHHHHHHHHHGGG-TTS-HHHHHHHHHHHHHHH-